Protein AF-A0AAW0YMZ8-F1 (afdb_monomer_lite)

Radius of gyration: 24.5 Å; chains: 1; bounding box: 47×73×83 Å

Structure (mmCIF, N/CA/C/O backbone):
data_AF-A0AAW0YMZ8-F1
#
_entry.id   AF-A0AAW0YMZ8-F1
#
loop_
_atom_site.group_PDB
_atom_site.id
_atom_site.type_symbol
_atom_site.label_atom_id
_atom_site.label_alt_id
_atom_site.label_comp_id
_atom_site.label_asym_id
_atom_site.label_entity_id
_atom_site.label_seq_id
_atom_site.pdbx_PDB_ins_code
_atom_site.Cartn_x
_atom_site.Cartn_y
_atom_site.Cartn_z
_atom_site.occupancy
_atom_site.B_iso_or_equiv
_atom_site.auth_seq_id
_atom_site.auth_comp_id
_atom_site.auth_asym_id
_atom_site.auth_atom_id
_atom_site.pdbx_PDB_model_num
ATOM 1 N N . MET A 1 1 ? -5.387 -11.569 23.457 1.00 36.25 1 MET A N 1
ATOM 2 C CA . MET A 1 1 ? -5.098 -10.158 23.777 1.00 36.25 1 MET A CA 1
ATOM 3 C C . MET A 1 1 ? -3.753 -10.086 24.482 1.00 36.25 1 MET A C 1
ATOM 5 O O . MET A 1 1 ? -3.693 -10.443 25.653 1.00 36.25 1 MET A O 1
ATOM 9 N N . PRO A 1 2 ? -2.673 -9.708 23.791 1.00 37.91 2 PRO A N 1
ATOM 10 C CA . PRO A 1 2 ? -1.630 -8.999 24.518 1.00 37.91 2 PRO A CA 1
ATOM 11 C C . PRO A 1 2 ? -1.082 -7.825 23.703 1.00 37.91 2 PRO A C 1
ATOM 13 O O . PRO A 1 2 ? -0.507 -8.042 22.648 1.00 37.91 2 PRO A O 1
ATOM 16 N N . SER A 1 3 ? -1.269 -6.617 24.231 1.00 41.19 3 SER A N 1
ATOM 17 C CA . SER A 1 3 ? -0.231 -5.603 24.477 1.00 41.19 3 SER A CA 1
ATOM 18 C C . SER A 1 3 ? -0.810 -4.190 24.343 1.00 41.19 3 SER A C 1
ATOM 20 O O . SER A 1 3 ? -1.473 -3.837 23.374 1.00 41.19 3 SER A O 1
ATOM 22 N N . GLY A 1 4 ? -0.677 -3.409 25.418 1.00 54.34 4 GLY A N 1
ATOM 23 C CA . GLY A 1 4 ? -1.231 -2.060 25.511 1.00 54.34 4 GLY A CA 1
ATOM 24 C C . GLY A 1 4 ? -0.479 -1.053 24.638 1.00 54.34 4 GLY A C 1
ATOM 25 O O . GLY A 1 4 ? 0.632 -1.317 24.185 1.00 54.34 4 GLY A O 1
ATOM 26 N N . SER A 1 5 ? -1.060 0.139 24.480 1.00 63.09 5 SER A N 1
ATOM 27 C CA . SER A 1 5 ? -0.501 1.292 23.745 1.00 63.09 5 SER A CA 1
ATOM 28 C C . SER A 1 5 ? 0.981 1.599 24.063 1.00 63.09 5 SER A C 1
ATOM 30 O O . SER A 1 5 ? 1.725 2.088 23.207 1.00 63.09 5 SER A O 1
ATOM 32 N N . SER A 1 6 ? 1.460 1.243 25.263 1.00 66.00 6 SER A N 1
ATOM 33 C CA . SER A 1 6 ? 2.870 1.353 25.658 1.00 66.00 6 SER A CA 1
ATOM 34 C C . SER A 1 6 ? 3.817 0.470 24.832 1.00 66.00 6 SER A C 1
ATOM 36 O O . SER A 1 6 ? 4.895 0.926 24.466 1.00 66.00 6 SER A O 1
ATOM 38 N N . ASP A 1 7 ? 3.418 -0.763 24.506 1.00 86.56 7 ASP A N 1
ATOM 39 C CA . ASP A 1 7 ? 4.222 -1.697 23.703 1.00 86.56 7 ASP A CA 1
ATOM 40 C C . ASP A 1 7 ? 4.302 -1.234 22.242 1.00 86.56 7 ASP A C 1
ATOM 42 O O . ASP A 1 7 ? 5.376 -1.181 21.642 1.00 86.56 7 ASP A O 1
ATOM 46 N N . LEU A 1 8 ? 3.174 -0.759 21.702 1.00 89.06 8 LEU A N 1
ATOM 47 C CA . LEU A 1 8 ? 3.113 -0.196 20.354 1.00 89.06 8 LEU A CA 1
ATOM 48 C C . LEU A 1 8 ? 3.973 1.068 20.219 1.00 89.06 8 LEU A C 1
ATOM 50 O O . LEU A 1 8 ? 4.679 1.237 19.226 1.00 89.06 8 LEU A O 1
ATOM 54 N N . SER A 1 9 ? 3.969 1.934 21.234 1.00 90.12 9 SER A N 1
ATOM 55 C CA . SER A 1 9 ? 4.817 3.131 21.265 1.00 90.12 9 SER A CA 1
ATOM 56 C C . SER A 1 9 ? 6.308 2.774 21.252 1.00 90.12 9 SER A C 1
ATOM 58 O O . SER A 1 9 ? 7.077 3.349 20.476 1.00 90.12 9 SER A O 1
ATOM 60 N N . SER A 1 10 ? 6.722 1.789 22.058 1.00 91.62 10 SER A N 1
ATOM 61 C CA . SER A 1 10 ? 8.102 1.288 22.064 1.00 91.62 10 SER A CA 1
ATOM 62 C C . SER A 1 10 ? 8.494 0.655 20.728 1.00 91.62 10 SER A C 1
ATOM 64 O O . SER A 1 10 ? 9.592 0.916 20.232 1.00 91.62 10 SER A O 1
ATOM 66 N N . LEU A 1 11 ? 7.594 -0.109 20.102 1.00 92.38 11 LEU A N 1
ATOM 67 C CA . LEU A 1 11 ? 7.817 -0.686 18.777 1.00 92.38 11 LEU A CA 1
ATOM 68 C C . LEU A 1 11 ? 7.993 0.402 17.710 1.00 92.38 11 LEU A C 1
ATOM 70 O O . LEU A 1 11 ? 8.941 0.346 16.926 1.00 92.38 11 LEU A O 1
ATOM 74 N N . VAL A 1 12 ? 7.128 1.420 17.707 1.00 91.81 12 VAL A N 1
ATOM 75 C CA . VAL A 1 12 ? 7.234 2.567 16.795 1.00 91.81 12 VAL A CA 1
ATOM 76 C C . VAL A 1 12 ? 8.578 3.262 16.952 1.00 91.81 12 VAL A C 1
ATOM 78 O O . VAL A 1 12 ? 9.251 3.519 15.951 1.00 91.81 12 VAL A O 1
ATOM 81 N N . GLN A 1 13 ? 8.996 3.544 18.186 1.00 90.81 13 GLN A N 1
ATOM 82 C CA . GLN A 1 13 ? 10.279 4.185 18.458 1.00 90.81 13 GLN A CA 1
ATOM 83 C C . GLN A 1 13 ? 11.454 3.320 17.981 1.00 90.81 13 GLN A C 1
ATOM 85 O O . GLN A 1 13 ? 12.369 3.825 17.322 1.00 90.81 13 GLN A O 1
ATOM 90 N N . HIS A 1 14 ? 11.422 2.018 18.272 1.00 92.81 14 HIS A N 1
ATOM 91 C CA . HIS A 1 14 ? 12.457 1.076 17.857 1.00 92.81 14 HIS A CA 1
ATOM 92 C C . HIS A 1 14 ? 12.584 0.995 16.332 1.00 92.81 14 HIS A C 1
ATOM 94 O O . HIS A 1 14 ? 13.681 1.177 15.800 1.00 92.81 14 HIS A O 1
ATOM 100 N N . ILE A 1 15 ? 11.473 0.794 15.618 1.00 93.44 15 ILE A N 1
ATOM 101 C CA . ILE A 1 15 ? 11.497 0.700 14.156 1.00 93.44 15 ILE A CA 1
ATOM 102 C C . ILE A 1 15 ? 11.929 2.031 13.542 1.00 93.44 15 ILE A C 1
ATOM 104 O O . ILE A 1 15 ? 12.832 2.048 12.712 1.00 93.44 15 ILE A O 1
ATOM 108 N N . SER A 1 16 ? 11.388 3.162 14.002 1.00 89.75 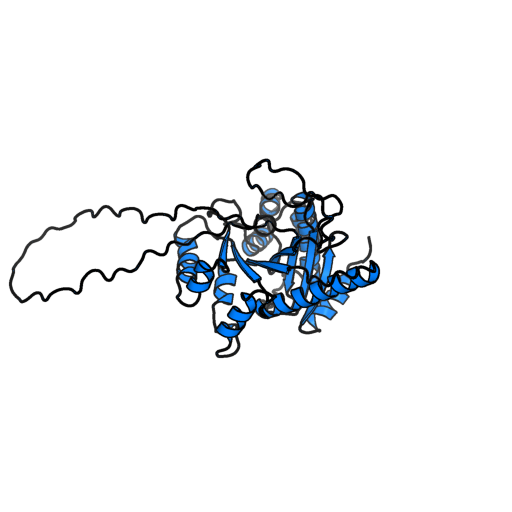16 SER A N 1
ATOM 109 C CA . SER A 1 16 ? 11.729 4.491 13.464 1.00 89.75 16 SER A CA 1
ATOM 110 C C . SER A 1 16 ? 13.217 4.839 13.614 1.00 89.75 16 SER A C 1
ATOM 112 O O . SER A 1 16 ? 13.789 5.497 12.742 1.00 89.75 16 SER A O 1
ATOM 114 N N . SER A 1 17 ? 13.861 4.372 14.690 1.00 89.50 17 SER A N 1
ATOM 115 C CA . SER A 1 17 ? 15.290 4.594 14.960 1.00 89.50 17 SER A CA 1
ATOM 116 C C . SER A 1 17 ? 16.216 3.555 14.321 1.00 89.50 17 SER A C 1
ATOM 118 O O . SER A 1 17 ? 17.389 3.845 14.092 1.00 89.50 17 SER A O 1
ATOM 120 N N . THR A 1 18 ? 15.702 2.374 13.969 1.00 91.50 18 THR A N 1
ATOM 121 C CA . THR A 1 18 ? 16.501 1.280 13.406 1.00 91.50 18 THR A CA 1
ATOM 122 C C . THR A 1 18 ? 16.313 1.222 11.895 1.00 91.50 18 THR A C 1
ATOM 124 O O . THR A 1 18 ? 15.279 0.769 11.405 1.00 91.50 18 THR A O 1
ATOM 127 N N . ALA A 1 19 ? 17.297 1.696 11.130 1.00 89.69 19 ALA A N 1
ATOM 128 C CA . ALA A 1 19 ? 17.227 1.677 9.669 1.00 89.69 19 ALA A CA 1
ATOM 129 C C . ALA A 1 19 ? 17.035 0.249 9.132 1.00 89.69 19 ALA A C 1
ATOM 131 O O . ALA A 1 19 ? 17.604 -0.699 9.672 1.00 89.69 19 ALA A O 1
ATOM 132 N N . ARG A 1 20 ? 16.260 0.109 8.048 1.00 91.00 20 ARG A N 1
ATOM 133 C CA . ARG A 1 20 ? 15.970 -1.178 7.392 1.00 91.00 20 ARG A CA 1
ATOM 134 C C . ARG A 1 20 ? 15.289 -2.220 8.291 1.00 91.00 20 ARG A C 1
ATOM 136 O O . ARG A 1 20 ? 15.378 -3.415 8.023 1.00 91.00 20 ARG A O 1
ATOM 143 N N . SER A 1 21 ? 14.617 -1.787 9.355 1.00 93.56 21 SER A N 1
ATOM 144 C CA . SER A 1 21 ? 13.855 -2.679 10.230 1.00 93.56 21 SER A CA 1
ATOM 145 C C . SER A 1 21 ? 12.410 -2.843 9.756 1.00 93.56 21 SER A C 1
ATOM 147 O O . SER A 1 21 ? 11.834 -1.951 9.127 1.00 93.56 21 SER A O 1
ATOM 149 N N . PHE A 1 22 ? 11.836 -4.005 10.062 1.00 96.38 22 PHE A N 1
ATOM 150 C CA . PHE A 1 22 ? 10.446 -4.354 9.799 1.00 96.38 22 PHE A CA 1
ATOM 151 C C . PHE A 1 22 ? 9.898 -5.189 10.953 1.00 96.38 22 PHE A C 1
ATOM 153 O O . PHE A 1 22 ? 10.585 -6.079 11.462 1.00 96.38 22 PHE A O 1
ATOM 160 N N . ALA A 1 23 ? 8.657 -4.921 11.343 1.00 95.69 23 ALA A N 1
ATOM 161 C CA . ALA A 1 23 ? 7.935 -5.716 12.322 1.00 95.69 23 ALA A CA 1
ATOM 162 C C . ALA A 1 23 ? 6.443 -5.769 11.996 1.00 95.69 23 ALA A C 1
ATOM 164 O O . ALA A 1 23 ? 5.879 -4.831 11.429 1.00 95.69 23 ALA A O 1
ATOM 165 N N . LEU A 1 24 ? 5.801 -6.861 12.403 1.00 96.69 24 LEU A N 1
ATOM 166 C CA . LEU A 1 24 ? 4.348 -6.948 12.426 1.00 96.69 24 LEU A CA 1
ATOM 167 C C . LEU A 1 24 ? 3.822 -6.260 13.682 1.00 96.69 24 LEU A C 1
ATOM 169 O O . LEU A 1 24 ? 4.311 -6.511 14.781 1.00 96.69 24 LEU A O 1
ATOM 173 N N . VAL A 1 25 ? 2.822 -5.410 13.494 1.00 95.50 25 VAL A N 1
ATOM 174 C CA . VAL A 1 25 ? 2.055 -4.779 14.574 1.00 95.50 25 VAL A CA 1
ATOM 175 C C . VAL A 1 25 ? 0.870 -5.664 14.945 1.00 95.50 25 VAL A C 1
ATOM 177 O O . VAL A 1 25 ? 0.592 -5.892 16.117 1.00 95.50 25 VAL A O 1
ATOM 180 N N . HIS A 1 26 ? 0.199 -6.199 13.929 1.00 93.56 26 HIS A N 1
ATOM 181 C CA . HIS A 1 26 ? -0.935 -7.100 14.060 1.00 93.56 26 HIS A CA 1
ATOM 182 C C . HIS A 1 26 ? -0.920 -8.095 12.895 1.00 93.56 26 HIS A C 1
ATOM 184 O O . HIS A 1 26 ? -0.534 -7.733 11.783 1.00 93.56 26 HIS A O 1
ATOM 190 N N . SER A 1 27 ? -1.345 -9.339 13.119 1.00 95.19 27 SER A N 1
ATOM 191 C CA . SER A 1 27 ? -1.528 -10.319 12.044 1.00 95.19 27 SER A CA 1
ATOM 192 C C . SER A 1 27 ? -2.493 -11.432 12.429 1.00 95.19 27 SER A C 1
ATOM 194 O O . SER A 1 27 ? -2.539 -11.842 13.592 1.00 95.19 27 SER A O 1
ATOM 196 N N . THR A 1 28 ? -3.161 -12.012 11.434 1.00 92.19 28 THR A N 1
ATOM 197 C CA . THR A 1 28 ? -3.864 -13.287 11.590 1.00 92.19 28 THR A CA 1
ATOM 198 C C . THR A 1 28 ? -2.901 -14.389 12.061 1.00 92.19 28 THR A C 1
ATOM 200 O O . THR A 1 28 ? -1.717 -14.382 11.696 1.00 92.19 28 THR A O 1
ATOM 203 N N . PRO A 1 29 ? -3.365 -15.363 12.867 1.00 89.12 29 PRO A N 1
ATOM 204 C CA . PRO A 1 29 ? -2.530 -16.487 13.276 1.00 89.12 29 PRO A CA 1
ATOM 205 C C . PRO A 1 29 ? -1.955 -17.228 12.064 1.00 89.12 29 PRO A C 1
ATOM 207 O O . PRO A 1 29 ? -2.693 -17.613 11.164 1.00 89.12 29 PRO A O 1
ATOM 210 N N . GLY A 1 30 ? -0.637 -17.439 12.048 1.00 86.75 30 GLY A N 1
ATOM 211 C CA . GLY A 1 30 ? 0.035 -18.170 10.968 1.00 86.75 30 GLY A CA 1
ATOM 212 C C . GLY A 1 30 ? 0.436 -17.337 9.745 1.00 86.75 30 GLY A C 1
ATOM 213 O O . GLY A 1 30 ? 1.020 -17.907 8.826 1.00 86.75 30 GLY A O 1
ATOM 214 N N . TRP A 1 31 ? 0.210 -16.015 9.740 1.00 91.94 31 TRP A N 1
ATOM 215 C CA . TRP A 1 31 ? 0.686 -15.127 8.667 1.00 91.94 31 TRP A CA 1
ATOM 216 C C . TRP A 1 31 ? 2.191 -15.341 8.376 1.00 91.94 31 TRP A C 1
ATOM 218 O O . TRP A 1 31 ? 2.971 -15.483 9.326 1.00 91.94 31 TRP A O 1
ATOM 228 N N . PRO A 1 32 ? 2.638 -15.382 7.102 1.00 91.62 32 PRO A N 1
ATOM 229 C CA . PRO A 1 32 ? 1.954 -14.991 5.857 1.00 91.62 32 PRO A CA 1
ATOM 230 C C . PRO A 1 32 ? 1.147 -16.105 5.178 1.00 91.62 32 PRO A C 1
ATOM 232 O O . PRO A 1 32 ? 0.834 -15.993 3.998 1.00 91.62 32 PRO A O 1
ATOM 235 N N . TYR A 1 33 ? 0.865 -17.212 5.861 1.00 89.12 33 TYR A N 1
ATOM 236 C CA . TYR A 1 33 ? 0.080 -18.285 5.259 1.00 89.12 33 TYR A CA 1
ATOM 237 C C . TYR A 1 33 ? -1.416 -18.045 5.475 1.00 89.12 33 TYR A C 1
ATOM 239 O O . TYR A 1 33 ? -1.796 -17.497 6.518 1.00 89.12 33 TYR A O 1
ATOM 247 N N . PRO A 1 34 ? -2.260 -18.466 4.516 1.00 83.50 34 PRO A N 1
ATOM 248 C CA . PRO A 1 34 ? -3.699 -18.549 4.712 1.00 83.50 34 PRO A CA 1
ATOM 249 C C . PRO A 1 34 ? -4.071 -19.282 6.010 1.00 83.50 34 PRO A C 1
ATOM 251 O O . PRO A 1 34 ? -3.341 -20.193 6.429 1.00 83.50 34 PRO A O 1
ATOM 254 N N . PRO A 1 35 ? -5.202 -18.930 6.643 1.00 82.62 35 PRO A N 1
ATOM 255 C CA . PRO A 1 35 ? -5.703 -19.649 7.805 1.00 82.62 35 PRO A CA 1
ATOM 256 C C . PRO A 1 35 ? -5.868 -21.157 7.531 1.00 82.62 35 PRO A C 1
ATOM 258 O O . PRO A 1 35 ? -6.232 -21.551 6.419 1.00 82.62 35 PRO A O 1
ATOM 261 N N . PRO A 1 36 ? -5.632 -22.034 8.526 1.00 73.94 36 PRO A N 1
ATOM 262 C CA . PRO A 1 36 ? -5.854 -23.467 8.364 1.00 73.94 36 PRO A CA 1
ATOM 263 C C . PRO A 1 36 ? -7.307 -23.763 7.971 1.00 73.94 36 PRO A C 1
ATOM 265 O O . PRO A 1 36 ? -8.225 -23.399 8.701 1.00 73.94 36 PRO A O 1
ATOM 268 N N . GLY A 1 37 ? -7.506 -24.454 6.846 1.00 69.62 37 GLY A N 1
ATOM 269 C CA . GLY A 1 37 ? -8.836 -24.779 6.320 1.00 69.62 37 GLY A CA 1
ATOM 270 C C . GLY A 1 37 ? -9.356 -23.827 5.242 1.00 69.62 37 GLY A C 1
ATOM 271 O O . GLY A 1 37 ? -10.426 -24.098 4.711 1.00 69.62 37 GLY A O 1
ATOM 272 N N . ALA A 1 38 ? -8.605 -22.778 4.891 1.00 69.00 38 ALA A N 1
ATOM 273 C CA . ALA A 1 38 ? -8.858 -22.011 3.675 1.00 69.00 38 ALA A CA 1
ATOM 274 C C . ALA A 1 38 ? -8.750 -22.932 2.448 1.00 69.00 38 ALA A C 1
ATOM 276 O O . ALA A 1 38 ? -7.771 -23.681 2.311 1.00 69.00 38 ALA A O 1
ATOM 277 N N . ASP A 1 39 ? -9.743 -22.886 1.559 1.00 62.28 39 ASP A N 1
ATOM 278 C CA . ASP A 1 39 ? -9.674 -23.619 0.299 1.00 62.28 39 ASP A CA 1
ATOM 279 C C . ASP A 1 39 ? -8.503 -23.072 -0.537 1.00 62.28 39 ASP A C 1
ATOM 281 O O . ASP A 1 39 ? -8.324 -21.853 -0.642 1.00 62.28 39 ASP A O 1
ATOM 285 N N . PRO A 1 40 ? -7.667 -23.935 -1.147 1.00 58.31 40 PRO A N 1
ATOM 286 C CA . PRO A 1 40 ? -6.622 -23.458 -2.036 1.00 58.31 40 PRO A CA 1
ATOM 287 C C . PRO A 1 40 ? -7.265 -22.649 -3.171 1.00 58.31 40 PRO A C 1
ATOM 289 O O . PRO A 1 40 ? -8.316 -23.051 -3.681 1.00 58.31 40 PRO A O 1
ATOM 292 N N . PRO A 1 41 ? -6.645 -21.536 -3.603 1.00 54.94 41 PRO A N 1
ATOM 293 C CA . PRO A 1 41 ? -7.219 -20.692 -4.635 1.00 54.94 41 PRO A CA 1
ATOM 294 C C . PRO A 1 41 ? -7.504 -21.518 -5.888 1.00 54.94 41 PRO A C 1
ATOM 296 O O . PRO A 1 41 ? -6.586 -22.036 -6.528 1.00 54.94 41 PRO A O 1
ATOM 299 N N . SER A 1 42 ? -8.786 -21.677 -6.219 1.00 45.41 42 SER A N 1
ATOM 300 C CA . SER A 1 42 ? -9.224 -22.533 -7.315 1.00 45.41 42 SER A CA 1
ATOM 301 C C . SER A 1 42 ? -8.648 -22.022 -8.636 1.00 45.41 42 SER A C 1
ATOM 303 O O . SER A 1 42 ? -9.076 -20.985 -9.149 1.00 45.41 42 SER A O 1
ATOM 305 N N . SER A 1 43 ? -7.695 -22.750 -9.217 1.00 42.16 43 SER A N 1
ATOM 306 C CA . SER A 1 43 ? -7.329 -22.590 -10.619 1.00 42.16 43 SER A CA 1
ATOM 307 C C . SER A 1 43 ? -8.500 -23.083 -11.467 1.00 42.16 43 SER A C 1
ATOM 309 O O . SER A 1 43 ? -8.729 -24.278 -11.647 1.00 42.16 43 SER A O 1
ATOM 311 N N . SER A 1 44 ? -9.301 -22.154 -11.973 1.00 37.72 44 SER A N 1
ATOM 312 C CA . SER A 1 44 ? -10.324 -22.451 -12.966 1.00 37.72 44 SER A CA 1
ATOM 313 C C . SER A 1 44 ? -9.658 -22.756 -14.312 1.00 37.72 44 SER A C 1
ATOM 315 O O . SER A 1 44 ? -9.515 -21.903 -15.181 1.00 37.72 44 SER A O 1
ATOM 317 N N . SER A 1 45 ? -9.259 -24.011 -14.505 1.00 37.66 45 SER A N 1
ATOM 318 C CA . SER A 1 45 ? -8.994 -24.578 -15.825 1.00 37.66 45 SER A CA 1
ATOM 319 C C . SER A 1 45 ? -9.700 -25.929 -15.956 1.00 37.66 45 SER A C 1
ATOM 321 O O . SER A 1 45 ? -9.373 -26.915 -15.308 1.00 37.66 45 SER A O 1
ATOM 323 N N . SER A 1 46 ? -10.749 -25.909 -16.779 1.00 33.66 46 SER A N 1
ATOM 324 C CA . SER A 1 46 ? -11.297 -26.996 -17.594 1.00 33.66 46 SER A CA 1
ATOM 325 C C . SER A 1 46 ? -10.968 -28.426 -17.148 1.00 33.66 46 SER A C 1
ATOM 327 O O . SER A 1 46 ? -9.894 -28.953 -17.431 1.00 33.66 46 SER A O 1
ATOM 329 N N . ARG A 1 47 ? -11.953 -29.107 -16.547 1.00 35.28 47 ARG A N 1
ATOM 330 C CA . ARG A 1 47 ? -11.931 -30.563 -16.345 1.00 35.28 47 ARG A CA 1
ATOM 331 C C . ARG A 1 47 ? -11.786 -31.279 -17.694 1.00 35.28 47 ARG A C 1
ATOM 333 O O . ARG A 1 47 ? -12.773 -31.471 -18.398 1.00 35.28 47 ARG A O 1
ATOM 340 N N . SER A 1 48 ? -10.584 -31.737 -18.023 1.00 35.47 48 SER A N 1
ATOM 341 C CA . SER A 1 48 ? -10.393 -32.870 -18.928 1.00 35.47 48 SER A CA 1
ATOM 342 C C . SER A 1 48 ? -10.083 -34.106 -18.089 1.00 35.47 48 SER A C 1
ATOM 344 O O . SER A 1 48 ? -9.050 -34.177 -17.428 1.00 35.47 48 SER A O 1
ATOM 346 N N . ASN A 1 49 ? -11.006 -35.067 -18.107 1.00 41.28 49 ASN A N 1
ATOM 347 C CA . ASN A 1 49 ? -10.832 -36.397 -17.532 1.00 41.28 49 ASN A CA 1
ATOM 348 C C . ASN A 1 49 ? -9.581 -37.077 -18.113 1.00 41.28 49 ASN A C 1
ATOM 350 O O . ASN A 1 49 ? -9.595 -37.497 -19.268 1.00 41.28 49 ASN A O 1
ATOM 354 N N . ALA A 1 50 ? -8.550 -37.270 -17.294 1.00 34.53 50 ALA A N 1
ATOM 355 C CA . ALA A 1 50 ? -7.525 -38.282 -17.520 1.00 34.53 50 ALA A CA 1
ATOM 356 C C . ALA A 1 50 ? -7.185 -38.947 -16.180 1.00 34.53 50 ALA A C 1
ATOM 358 O O . ALA A 1 50 ? -7.038 -38.292 -15.152 1.00 34.53 50 ALA A O 1
ATOM 359 N N . ARG A 1 51 ? -7.190 -40.279 -16.204 1.00 34.88 51 ARG A N 1
ATOM 360 C CA . ARG A 1 51 ? -7.129 -41.184 -15.056 1.00 34.88 51 ARG A CA 1
ATOM 361 C C . ARG A 1 51 ? -5.761 -41.158 -14.366 1.00 34.88 51 ARG A C 1
ATOM 363 O O . ARG A 1 51 ? -4.740 -41.169 -15.036 1.00 34.88 51 ARG A O 1
ATOM 370 N N . SER A 1 52 ? -5.830 -41.180 -13.036 1.00 41.12 52 SER A N 1
ATOM 371 C CA . SER A 1 52 ? -4.906 -41.758 -12.049 1.00 41.12 52 SER A CA 1
ATOM 372 C C . SER A 1 52 ? -3.509 -42.184 -12.518 1.00 41.12 52 SER A C 1
ATOM 374 O O . SER A 1 52 ? -3.365 -43.258 -13.093 1.00 41.12 52 SER A O 1
ATOM 376 N N . ASP A 1 53 ? -2.499 -41.442 -12.063 1.00 31.42 53 ASP A N 1
ATOM 377 C CA . ASP A 1 53 ? -1.274 -42.038 -11.530 1.00 31.42 53 ASP A CA 1
ATOM 378 C C . ASP A 1 53 ? -0.968 -41.390 -10.175 1.00 31.42 53 ASP A C 1
ATOM 380 O O . ASP A 1 53 ? -0.690 -40.198 -10.046 1.00 31.42 53 ASP A O 1
ATOM 384 N N . THR A 1 54 ? -1.127 -42.194 -9.130 1.00 39.47 54 THR A N 1
ATOM 385 C CA . THR A 1 54 ? -0.843 -41.862 -7.737 1.00 39.47 54 THR A CA 1
ATOM 386 C C . THR A 1 54 ? 0.657 -41.920 -7.483 1.00 39.47 54 THR A C 1
ATOM 388 O O . THR A 1 54 ? 1.214 -42.989 -7.244 1.00 39.47 54 THR A O 1
ATOM 391 N N . THR A 1 55 ? 1.289 -40.753 -7.439 1.00 33.44 55 THR A N 1
ATOM 392 C CA . THR A 1 55 ? 2.524 -40.525 -6.679 1.00 33.44 55 THR A CA 1
ATOM 393 C C . THR A 1 55 ? 2.239 -39.459 -5.623 1.00 33.44 55 THR A C 1
ATOM 395 O O . THR A 1 55 ? 1.683 -38.418 -5.981 1.00 33.44 55 THR A O 1
ATOM 398 N N . PRO A 1 56 ? 2.591 -39.660 -4.339 1.00 37.44 56 PRO A N 1
ATOM 399 C CA . PRO A 1 56 ? 2.465 -38.617 -3.332 1.00 37.44 56 PRO A CA 1
ATOM 400 C C . PRO A 1 56 ? 3.547 -37.570 -3.614 1.00 37.44 56 PRO A C 1
ATOM 402 O O . PRO A 1 56 ? 4.677 -37.677 -3.142 1.00 37.44 56 PRO A O 1
ATOM 405 N N . SER A 1 57 ? 3.222 -36.592 -4.462 1.00 37.59 57 SER A N 1
ATOM 406 C CA . SER A 1 57 ? 4.061 -35.416 -4.671 1.00 37.59 57 SER A CA 1
ATOM 407 C C . SER A 1 57 ? 4.236 -34.737 -3.319 1.00 37.59 57 SER A C 1
ATOM 409 O O . SER A 1 57 ? 3.249 -34.445 -2.643 1.00 37.59 57 SER A O 1
ATOM 411 N N . GLY A 1 58 ? 5.494 -34.556 -2.916 1.00 38.62 58 GLY A N 1
ATOM 412 C CA . GLY A 1 58 ? 5.875 -33.972 -1.638 1.00 38.62 58 GLY A CA 1
ATOM 413 C C . GLY A 1 58 ? 5.102 -32.690 -1.347 1.00 38.62 58 GLY A C 1
ATOM 414 O O . GLY A 1 58 ? 4.752 -31.943 -2.257 1.00 38.62 58 GLY A O 1
ATOM 415 N N . SER A 1 59 ? 4.826 -32.467 -0.066 1.00 41.84 59 SER A N 1
ATOM 416 C CA . SER A 1 59 ? 4.145 -31.292 0.470 1.00 41.84 59 SER A CA 1
ATOM 417 C C . SER A 1 59 ? 4.889 -30.005 0.091 1.00 41.84 59 SER A C 1
ATOM 419 O O . SER A 1 59 ? 5.711 -29.503 0.859 1.00 41.84 59 SER A O 1
ATOM 421 N N . THR A 1 60 ? 4.642 -29.482 -1.106 1.00 51.34 60 THR A N 1
ATOM 422 C CA . THR A 1 60 ? 5.108 -28.162 -1.515 1.00 51.34 60 THR A CA 1
ATOM 423 C C . THR A 1 60 ? 4.274 -27.137 -0.766 1.00 51.34 60 THR A C 1
ATOM 425 O O . THR A 1 60 ? 3.045 -27.154 -0.847 1.00 51.34 60 THR A O 1
ATOM 428 N N . CYS A 1 61 ? 4.938 -26.262 -0.015 1.00 56.41 61 CYS A N 1
ATOM 429 C CA . CYS A 1 61 ? 4.295 -25.086 0.552 1.00 56.41 61 CYS A CA 1
ATOM 430 C C . CYS A 1 61 ? 3.657 -24.282 -0.600 1.00 56.41 61 CYS A C 1
ATOM 432 O O . CYS A 1 61 ? 4.329 -24.095 -1.620 1.00 56.41 61 CYS A O 1
ATOM 434 N N . PRO A 1 62 ? 2.377 -23.876 -0.508 1.00 64.94 62 PRO A N 1
ATOM 435 C CA . PRO A 1 62 ? 1.734 -23.135 -1.586 1.00 64.94 62 PRO A CA 1
ATOM 436 C C . PRO A 1 62 ? 2.498 -21.830 -1.867 1.00 64.94 62 PRO A C 1
ATOM 438 O O . PRO A 1 62 ? 3.021 -21.222 -0.927 1.00 64.94 62 PRO A O 1
ATOM 441 N N . PRO A 1 63 ? 2.586 -21.396 -3.138 1.00 81.75 63 PRO A N 1
ATOM 442 C CA . PRO A 1 63 ? 3.248 -20.144 -3.487 1.00 81.75 63 PRO A CA 1
ATOM 443 C C . PRO A 1 63 ? 2.584 -18.985 -2.737 1.00 81.75 63 PRO A C 1
ATOM 445 O O . PRO A 1 63 ? 1.358 -18.878 -2.700 1.00 81.75 63 PRO A O 1
ATOM 448 N N . LEU A 1 64 ? 3.400 -18.132 -2.121 1.00 89.75 64 LEU A N 1
ATOM 449 C CA . LEU A 1 64 ? 2.937 -16.961 -1.390 1.00 89.75 64 LEU A CA 1
ATOM 450 C C . LEU A 1 64 ? 2.803 -15.792 -2.352 1.00 89.75 64 LEU A C 1
ATOM 452 O O . LEU A 1 64 ? 3.778 -15.405 -2.995 1.00 89.75 64 LEU A O 1
ATOM 456 N N . HIS A 1 65 ? 1.621 -15.187 -2.392 1.00 93.44 65 HIS A N 1
ATOM 457 C CA . HIS A 1 65 ? 1.397 -13.963 -3.141 1.00 93.44 65 HIS A CA 1
ATOM 458 C C . HIS A 1 65 ? 0.760 -12.904 -2.244 1.00 93.44 65 HIS A C 1
ATOM 460 O O . HIS A 1 65 ? -0.403 -13.015 -1.856 1.00 93.44 65 HIS A O 1
ATOM 466 N N . ILE A 1 66 ? 1.537 -11.876 -1.905 1.00 96.25 66 ILE A N 1
ATOM 467 C CA . ILE A 1 66 ? 1.155 -10.878 -0.906 1.00 96.25 66 ILE A CA 1
ATOM 468 C C . ILE A 1 66 ? 0.789 -9.561 -1.590 1.00 96.25 66 ILE A C 1
ATOM 470 O O . ILE A 1 66 ? 1.640 -8.932 -2.221 1.00 96.25 66 ILE A O 1
ATOM 474 N N . ALA A 1 67 ? -0.454 -9.114 -1.415 1.00 98.06 67 ALA A N 1
ATOM 475 C CA . ALA A 1 67 ? -0.861 -7.749 -1.733 1.00 98.06 67 ALA A CA 1
ATOM 476 C C . ALA A 1 67 ? -0.421 -6.796 -0.617 1.00 98.06 67 ALA A C 1
ATOM 478 O O . ALA A 1 67 ? -0.737 -7.010 0.551 1.00 98.06 67 ALA A O 1
ATOM 479 N N . ILE A 1 68 ? 0.292 -5.731 -0.963 1.00 98.38 68 ILE A N 1
ATOM 480 C CA . ILE A 1 68 ? 0.861 -4.770 -0.019 1.00 98.38 68 ILE A CA 1
ATOM 481 C C . ILE A 1 68 ? 0.290 -3.390 -0.328 1.00 98.38 68 ILE A C 1
ATOM 483 O O . ILE A 1 68 ? 0.646 -2.800 -1.345 1.00 98.38 68 ILE A O 1
ATOM 487 N N . LEU A 1 69 ? -0.553 -2.846 0.549 1.00 97.69 69 LEU A N 1
ATOM 488 C CA . LEU A 1 69 ? -0.984 -1.451 0.451 1.00 97.69 69 LEU A CA 1
ATOM 489 C C . LEU A 1 69 ? -0.073 -0.571 1.311 1.00 97.69 69 LEU A C 1
ATOM 491 O O . LEU A 1 69 ? -0.145 -0.606 2.540 1.00 97.69 69 LEU A O 1
ATOM 495 N N . ASP A 1 70 ? 0.758 0.235 0.653 1.00 93.12 70 ASP A N 1
ATOM 496 C CA . ASP A 1 70 ? 1.638 1.220 1.289 1.00 93.12 70 ASP A CA 1
ATOM 497 C C . ASP A 1 70 ? 1.027 2.621 1.177 1.00 93.12 70 ASP A C 1
ATOM 499 O O . ASP A 1 70 ? 0.895 3.183 0.087 1.00 93.12 70 ASP A O 1
ATOM 503 N N . SER A 1 71 ? 0.624 3.181 2.317 1.00 90.88 71 SER A N 1
ATOM 504 C CA . SER A 1 71 ? 0.018 4.510 2.398 1.00 90.88 71 SER A CA 1
ATOM 505 C C . SER A 1 71 ? 0.373 5.197 3.715 1.00 90.88 71 SER A C 1
ATOM 507 O O . SER A 1 71 ? 0.864 4.602 4.670 1.00 90.88 71 SER A O 1
ATOM 509 N N . SER A 1 72 ? 0.108 6.502 3.783 1.00 88.50 72 SER A N 1
ATOM 510 C CA . SER A 1 72 ? 0.277 7.272 5.018 1.00 88.50 72 SER A CA 1
ATOM 511 C C . SER A 1 72 ? -0.816 7.027 6.057 1.00 88.50 72 SER A C 1
ATOM 513 O O . SER A 1 72 ? -0.598 7.417 7.201 1.00 88.50 72 SER A O 1
ATOM 515 N N . PHE A 1 73 ? -1.963 6.453 5.657 1.00 92.06 73 PHE A N 1
ATOM 516 C CA . PHE A 1 73 ? -3.095 6.103 6.528 1.00 92.06 73 PHE A CA 1
ATOM 517 C C . PHE A 1 73 ? -3.471 7.206 7.537 1.00 92.06 73 PHE A C 1
ATOM 519 O O . PHE A 1 73 ? -3.552 6.967 8.737 1.00 92.06 73 PHE A O 1
ATOM 526 N N . ASN A 1 74 ? -3.681 8.439 7.060 1.00 91.81 74 ASN A N 1
ATOM 527 C CA . ASN A 1 74 ? -3.917 9.605 7.921 1.00 91.81 74 ASN A CA 1
ATOM 528 C C . ASN A 1 74 ? -5.221 10.363 7.589 1.00 91.81 74 ASN A C 1
ATOM 530 O O . ASN A 1 74 ? -5.132 11.509 7.132 1.00 91.81 74 ASN A O 1
ATOM 534 N N . PRO A 1 75 ? -6.410 9.766 7.801 1.00 94.31 75 PRO A N 1
ATOM 535 C CA . PRO A 1 75 ? -6.660 8.401 8.301 1.00 94.31 75 PRO A CA 1
ATOM 536 C C . PRO A 1 75 ? -6.779 7.370 7.158 1.00 94.31 75 PRO A C 1
ATOM 538 O O . PRO A 1 75 ? -6.801 7.770 5.984 1.00 94.31 75 PRO A O 1
ATOM 541 N N . PRO A 1 76 ? -6.855 6.052 7.448 1.00 95.81 76 PRO A N 1
ATOM 542 C CA . PRO A 1 76 ? -7.407 5.090 6.495 1.00 95.81 76 PRO A CA 1
ATOM 543 C C . PRO A 1 76 ? -8.827 5.496 6.066 1.00 95.81 76 PRO A C 1
ATOM 545 O O . PRO A 1 76 ? -9.546 6.163 6.805 1.00 95.81 76 PRO A O 1
ATOM 548 N N . THR A 1 77 ? -9.221 5.108 4.856 1.00 95.56 77 THR A N 1
ATOM 549 C CA . THR A 1 77 ? -10.507 5.480 4.239 1.00 95.56 77 THR A CA 1
ATOM 550 C C . THR A 1 77 ? -11.124 4.278 3.528 1.00 95.56 77 THR A C 1
ATOM 552 O O . THR A 1 77 ? -10.430 3.289 3.286 1.00 95.56 77 THR A O 1
ATOM 555 N N . LEU A 1 78 ? -12.384 4.382 3.099 1.00 94.69 78 LEU A N 1
ATOM 556 C CA . LEU A 1 78 ? -13.020 3.356 2.266 1.00 94.69 78 LEU A CA 1
ATOM 557 C C . LEU A 1 78 ? -12.306 3.153 0.921 1.00 94.69 78 LEU A C 1
ATOM 559 O O . LEU A 1 78 ? -12.334 2.050 0.379 1.00 94.69 78 LEU A O 1
ATOM 563 N N . ALA A 1 79 ? -11.587 4.160 0.411 1.00 92.69 79 ALA A N 1
ATOM 564 C CA . ALA A 1 79 ? -10.712 3.963 -0.744 1.00 92.69 79 ALA A CA 1
ATOM 565 C C . ALA A 1 79 ? -9.546 3.018 -0.421 1.00 92.69 79 ALA A C 1
ATOM 567 O O . ALA A 1 79 ? -9.270 2.099 -1.186 1.00 92.69 79 ALA A O 1
ATOM 568 N N . HIS A 1 80 ? -8.903 3.180 0.741 1.00 95.88 80 HIS A N 1
ATOM 569 C CA . HIS A 1 80 ? -7.863 2.247 1.184 1.00 95.88 80 HIS A CA 1
ATOM 570 C C . HIS A 1 80 ? -8.421 0.834 1.360 1.00 95.88 80 HIS A C 1
ATOM 572 O O . HIS A 1 80 ? -7.779 -0.115 0.926 1.00 95.88 80 HIS A O 1
ATOM 578 N N . GLN A 1 81 ? -9.613 0.695 1.949 1.00 96.50 81 GLN A N 1
ATOM 579 C CA . GLN A 1 81 ? -10.287 -0.597 2.083 1.00 96.50 81 GLN A CA 1
ATOM 580 C C . GLN A 1 81 ? -10.550 -1.242 0.721 1.00 96.50 81 GLN A C 1
ATOM 582 O O . GLN A 1 81 ? -10.228 -2.411 0.533 1.00 96.50 81 GLN A O 1
ATOM 587 N N . SER A 1 82 ? -11.093 -0.489 -0.235 1.00 94.12 82 SER A N 1
ATOM 588 C CA . SER A 1 82 ? -11.437 -1.009 -1.563 1.00 94.12 82 SER A CA 1
ATOM 589 C C . SER A 1 82 ? -10.195 -1.436 -2.345 1.00 94.12 82 SER A C 1
ATOM 591 O O . SER A 1 82 ? -10.144 -2.527 -2.905 1.00 94.12 82 SER A O 1
ATOM 593 N N . ILE A 1 83 ? -9.135 -0.624 -2.302 1.00 94.25 83 ILE A N 1
ATOM 594 C CA . ILE A 1 83 ? -7.855 -0.971 -2.923 1.00 94.25 83 ILE A CA 1
ATOM 595 C C . ILE A 1 83 ? -7.261 -2.205 -2.231 1.00 94.25 83 ILE A C 1
ATOM 597 O O . ILE A 1 83 ? -6.920 -3.174 -2.904 1.00 94.25 83 ILE A O 1
ATOM 601 N N . ALA A 1 84 ? -7.189 -2.215 -0.897 1.00 96.38 84 ALA A N 1
ATOM 602 C CA . ALA A 1 84 ? -6.624 -3.326 -0.132 1.00 96.38 84 ALA A CA 1
ATOM 603 C C . ALA A 1 84 ? -7.426 -4.628 -0.234 1.00 96.38 84 ALA A C 1
ATOM 605 O O . ALA A 1 84 ? -6.832 -5.674 -0.002 1.00 96.38 84 ALA A O 1
ATOM 606 N N . SER A 1 85 ? -8.721 -4.581 -0.565 1.00 95.25 85 SER A N 1
ATOM 607 C CA . SER A 1 85 ? -9.594 -5.752 -0.781 1.00 95.25 85 SER A CA 1
ATOM 608 C C . SER A 1 85 ? -9.668 -6.203 -2.244 1.00 95.25 85 SER A C 1
ATOM 610 O O . SER A 1 85 ? -10.216 -7.258 -2.560 1.00 95.25 85 SER A O 1
ATOM 612 N N . SER A 1 86 ? -9.063 -5.449 -3.163 1.00 93.81 86 SER A N 1
ATOM 613 C CA . SER A 1 86 ? -9.085 -5.790 -4.583 1.00 93.81 86 SER A CA 1
ATOM 614 C C . SER A 1 86 ? -8.460 -7.157 -4.883 1.00 93.81 86 SER A C 1
ATOM 616 O O . SER A 1 86 ? -7.568 -7.650 -4.180 1.00 93.81 86 SER A O 1
ATOM 618 N N . SER A 1 87 ? -8.937 -7.785 -5.956 1.00 92.69 87 SER A N 1
ATOM 619 C CA . SER A 1 87 ? -8.314 -8.978 -6.529 1.00 92.69 87 SER A CA 1
ATOM 620 C C . SER A 1 87 ? -7.072 -8.608 -7.344 1.00 92.69 87 SER A C 1
ATOM 622 O O . SER A 1 87 ? -6.936 -7.483 -7.821 1.00 92.69 87 SER A O 1
ATOM 624 N N . ASN A 1 88 ? -6.175 -9.573 -7.552 1.00 91.44 88 ASN A N 1
ATOM 625 C CA . ASN A 1 88 ? -5.026 -9.393 -8.436 1.00 91.44 88 ASN A CA 1
ATOM 626 C C . ASN A 1 88 ? -5.498 -9.148 -9.882 1.00 91.44 88 ASN A C 1
ATOM 628 O O . ASN A 1 88 ? -6.066 -10.069 -10.482 1.00 91.44 88 ASN A O 1
ATOM 632 N N . PRO A 1 89 ? -5.277 -7.952 -10.462 1.00 87.50 89 PRO A N 1
ATOM 633 C CA . PRO A 1 89 ? -5.784 -7.647 -11.790 1.00 87.50 89 PRO A CA 1
ATOM 634 C C . PRO A 1 89 ? -5.137 -8.565 -12.836 1.00 87.50 89 PRO A C 1
ATOM 636 O O . PRO A 1 89 ? -3.935 -8.857 -12.740 1.00 87.50 89 PRO A O 1
ATOM 639 N N . PRO A 1 90 ? -5.906 -9.016 -13.846 1.00 79.50 90 PRO A N 1
ATOM 640 C CA . PRO A 1 90 ? -5.379 -9.870 -14.897 1.00 79.50 90 PRO A CA 1
ATOM 641 C C . PRO A 1 90 ? -4.280 -9.143 -15.678 1.00 79.50 90 PRO A C 1
ATOM 643 O O . PRO A 1 90 ? -4.180 -7.913 -15.682 1.00 79.50 90 PRO A O 1
ATOM 646 N N . LEU A 1 91 ? -3.439 -9.911 -16.365 1.00 74.88 91 LEU A N 1
ATOM 647 C CA . LEU A 1 91 ? -2.448 -9.333 -17.265 1.00 74.88 91 LEU A CA 1
ATOM 648 C C . LEU A 1 91 ? -3.168 -8.756 -18.485 1.00 74.88 91 LEU A C 1
ATOM 650 O O . LEU A 1 91 ? -3.611 -9.482 -19.376 1.00 74.88 91 LEU A O 1
ATOM 654 N N . TYR A 1 92 ? -3.272 -7.435 -18.533 1.00 62.78 92 TYR A N 1
ATOM 655 C CA . TYR A 1 92 ? -3.731 -6.740 -19.721 1.00 62.78 92 TYR A CA 1
ATOM 656 C C . TYR A 1 92 ? -2.557 -6.587 -20.683 1.00 62.78 92 TYR A C 1
ATOM 658 O O . TYR A 1 92 ? -1.569 -5.921 -20.374 1.00 62.78 92 TYR A O 1
ATOM 666 N N . LYS A 1 93 ? -2.662 -7.168 -21.882 1.00 53.31 93 LYS A N 1
ATOM 667 C CA . LYS A 1 93 ? -1.797 -6.758 -22.990 1.00 53.31 93 LYS A CA 1
ATOM 668 C C . LYS A 1 93 ? -2.200 -5.336 -23.371 1.00 53.31 93 LYS A C 1
ATOM 670 O O . LYS A 1 93 ? -3.184 -5.145 -24.082 1.00 53.31 93 LYS A O 1
ATOM 675 N N . TYR A 1 94 ? -1.474 -4.338 -22.874 1.00 52.88 94 TYR A N 1
ATOM 676 C CA . TYR A 1 94 ? -1.583 -2.980 -23.398 1.00 52.88 94 TYR A CA 1
ATOM 677 C C . TYR A 1 94 ? -1.141 -3.015 -24.866 1.00 52.88 94 TYR A C 1
ATOM 679 O O . TYR A 1 94 ? 0.050 -3.076 -25.174 1.00 52.88 94 TYR A O 1
ATOM 687 N N . ASN A 1 95 ? -2.108 -3.034 -25.785 1.00 46.44 95 ASN A N 1
ATOM 688 C CA . ASN A 1 95 ? -1.837 -2.849 -27.203 1.00 46.44 95 ASN A CA 1
ATOM 689 C C . ASN A 1 95 ? -1.515 -1.372 -27.413 1.00 46.44 95 ASN A C 1
ATOM 691 O O . ASN A 1 95 ? -2.412 -0.547 -27.572 1.00 46.44 95 ASN A O 1
ATOM 695 N N . PHE A 1 96 ? -0.230 -1.032 -27.391 1.00 48.06 96 PHE A N 1
ATOM 696 C CA . PHE A 1 96 ? 0.197 0.287 -27.831 1.00 48.06 96 PHE A CA 1
ATOM 697 C C . PHE A 1 96 ? -0.117 0.413 -29.325 1.00 48.06 96 PHE A C 1
ATOM 699 O O . PHE A 1 96 ? 0.293 -0.469 -30.088 1.00 48.06 96 PHE A O 1
ATOM 706 N N . PRO A 1 97 ? -0.821 1.467 -29.774 1.00 43.00 97 PRO A N 1
ATOM 707 C CA . PRO A 1 97 ? -0.940 1.725 -31.199 1.00 43.00 97 PRO A CA 1
ATOM 708 C C . PRO A 1 97 ? 0.476 1.846 -31.774 1.00 43.00 97 PRO A C 1
ATOM 710 O O . PRO A 1 97 ? 1.300 2.623 -31.287 1.00 43.00 97 PRO A O 1
ATOM 713 N N . SER A 1 98 ? 0.789 1.002 -32.760 1.00 36.47 98 SER A N 1
ATOM 714 C CA . SER A 1 98 ? 2.056 1.063 -33.482 1.00 36.47 98 SER A CA 1
ATOM 715 C C . SER A 1 98 ? 2.161 2.443 -34.121 1.00 36.47 98 SER A C 1
ATOM 717 O O . SER A 1 98 ? 1.303 2.820 -34.919 1.00 36.47 98 SER A O 1
ATOM 719 N N . ALA A 1 99 ? 3.191 3.208 -33.763 1.00 39.66 99 ALA A N 1
ATOM 720 C CA . ALA A 1 99 ? 3.550 4.404 -34.502 1.00 39.66 99 ALA A CA 1
ATOM 721 C C . ALA A 1 99 ? 4.099 3.965 -35.867 1.00 39.66 99 ALA A C 1
ATOM 723 O O . ALA A 1 99 ? 5.302 3.801 -36.049 1.00 39.66 99 ALA A O 1
ATOM 724 N N . THR A 1 100 ? 3.218 3.722 -36.836 1.00 33.12 100 THR A N 1
ATOM 725 C CA . THR A 1 100 ? 3.620 3.734 -38.241 1.00 33.12 100 THR A CA 1
ATOM 726 C C . THR A 1 100 ? 3.975 5.173 -38.610 1.00 33.12 100 THR A C 1
ATOM 728 O O . THR A 1 100 ? 3.132 6.051 -38.414 1.00 33.12 100 THR A O 1
ATOM 731 N N . PRO A 1 101 ? 5.174 5.452 -39.151 1.00 37.84 101 PRO A N 1
ATOM 732 C CA . PRO A 1 101 ? 5.506 6.777 -39.651 1.00 37.84 101 PRO A CA 1
ATOM 733 C C . PRO A 1 101 ? 4.704 7.012 -40.934 1.00 37.84 101 PRO A C 1
ATOM 735 O O . PRO A 1 101 ? 5.100 6.609 -42.027 1.00 37.84 101 PRO A O 1
ATOM 738 N N . THR A 1 102 ? 3.524 7.614 -40.812 1.00 38.97 102 THR A N 1
ATOM 739 C CA . THR A 1 102 ? 2.757 8.055 -41.974 1.00 38.97 102 THR A CA 1
ATOM 740 C C . THR A 1 102 ? 3.409 9.302 -42.550 1.00 38.97 102 THR A C 1
ATOM 742 O O . THR A 1 102 ? 3.271 10.385 -41.994 1.00 38.97 102 THR A O 1
ATOM 745 N N . GLY A 1 103 ? 4.087 9.118 -43.682 1.00 35.22 103 GLY A N 1
ATOM 746 C CA . GLY A 1 103 ? 4.232 10.126 -44.729 1.00 35.22 103 GLY A CA 1
ATOM 747 C C . GLY A 1 103 ? 5.180 11.280 -44.424 1.00 35.22 103 GLY A C 1
ATOM 748 O O . GLY A 1 103 ? 4.797 12.281 -43.833 1.00 35.22 103 GLY A O 1
ATOM 749 N N . VAL A 1 104 ? 6.394 11.188 -44.965 1.00 33.81 104 VAL A N 1
ATOM 750 C CA . VAL A 1 104 ? 7.201 12.366 -45.311 1.00 33.81 104 VAL A CA 1
ATOM 751 C C . VAL A 1 104 ? 6.338 13.281 -46.199 1.00 33.81 104 VAL A C 1
ATOM 753 O O . VAL A 1 104 ? 5.877 12.807 -47.244 1.00 33.81 104 VAL A O 1
ATOM 756 N N . PRO A 1 105 ? 6.086 14.552 -45.838 1.00 35.31 105 PRO A N 1
ATOM 757 C CA . PRO A 1 105 ? 5.423 15.479 -46.745 1.00 35.31 105 PRO A CA 1
ATOM 758 C C . PRO A 1 105 ? 6.317 15.694 -47.969 1.00 35.31 105 PRO A C 1
ATOM 760 O O . PRO A 1 105 ? 7.463 16.120 -47.841 1.00 35.31 105 PRO A O 1
ATOM 763 N N . ARG A 1 106 ? 5.809 15.348 -49.156 1.00 36.19 106 ARG A N 1
ATOM 764 C CA . ARG A 1 106 ? 6.429 15.741 -50.424 1.00 36.19 106 ARG A CA 1
ATOM 765 C C . ARG A 1 106 ? 6.333 17.257 -50.578 1.00 36.19 106 ARG A C 1
ATOM 767 O O . ARG A 1 106 ? 5.306 17.841 -50.242 1.00 36.19 106 ARG A O 1
ATOM 774 N N . ASP A 1 107 ? 7.407 17.832 -51.109 1.00 35.94 107 ASP A N 1
ATOM 775 C CA . ASP A 1 107 ? 7.546 19.230 -51.507 1.00 35.94 107 ASP A CA 1
ATOM 776 C C . ASP A 1 107 ? 6.285 19.782 -52.183 1.00 35.94 107 ASP A C 1
ATOM 778 O O . ASP A 1 107 ? 5.805 19.230 -53.176 1.00 35.94 107 ASP A O 1
ATOM 782 N N . ILE A 1 108 ? 5.793 20.913 -51.677 1.00 35.44 108 ILE A N 1
ATOM 783 C CA . ILE A 1 108 ? 4.857 21.769 -52.404 1.00 35.44 108 ILE A CA 1
ATOM 784 C C . ILE A 1 108 ? 5.673 22.943 -52.934 1.00 35.44 108 ILE A C 1
ATOM 786 O O . ILE A 1 108 ? 6.029 23.870 -52.207 1.00 35.44 108 ILE A O 1
ATOM 790 N N . THR A 1 109 ? 5.994 22.871 -54.223 1.00 32.66 109 THR A N 1
ATOM 791 C CA . THR A 1 109 ? 6.432 24.022 -55.007 1.00 32.66 109 THR A CA 1
ATOM 792 C C . THR A 1 109 ? 5.292 25.026 -55.144 1.00 32.66 109 THR A C 1
ATOM 794 O O . THR A 1 109 ? 4.127 24.661 -55.276 1.00 32.66 109 THR A O 1
ATOM 797 N N . THR A 1 110 ? 5.680 26.294 -55.129 1.00 39.88 110 THR A N 1
ATOM 798 C CA . THR A 1 110 ? 4.893 27.515 -55.314 1.00 39.88 110 THR A CA 1
ATOM 799 C C . THR A 1 110 ? 3.846 27.464 -56.432 1.00 39.88 110 THR A C 1
ATOM 801 O O . THR A 1 110 ? 4.145 26.977 -57.522 1.00 39.88 110 THR A O 1
ATOM 804 N N . ASN A 1 111 ? 2.726 28.152 -56.167 1.00 38.84 111 ASN A N 1
ATOM 805 C CA . ASN A 1 111 ? 1.596 28.514 -57.038 1.00 38.84 111 ASN A CA 1
ATOM 806 C C . ASN A 1 111 ? 0.386 27.579 -56.936 1.00 38.84 111 ASN A C 1
ATOM 808 O O . ASN A 1 111 ? 0.276 26.637 -57.705 1.00 38.84 111 ASN A O 1
ATOM 812 N N . ASP A 1 112 ? -0.547 27.903 -56.036 1.00 32.75 112 ASP A N 1
ATOM 813 C CA . ASP A 1 112 ? -1.945 28.086 -56.434 1.00 32.75 112 ASP A CA 1
ATOM 814 C C . ASP A 1 112 ? -2.739 28.873 -55.379 1.00 32.75 112 ASP A C 1
ATOM 816 O O . ASP A 1 112 ? -2.455 28.863 -54.182 1.00 32.75 112 ASP A O 1
ATOM 820 N N . VAL A 1 113 ? -3.674 29.654 -55.903 1.00 36.41 113 VAL A N 1
ATOM 821 C CA . VAL A 1 113 ? -4.384 30.789 -55.313 1.00 36.41 113 VAL A CA 1
ATOM 822 C C . VAL A 1 113 ? -5.684 30.334 -54.638 1.00 36.41 113 VAL A C 1
ATOM 824 O O . VAL A 1 113 ? -6.311 29.391 -55.101 1.00 36.41 113 VAL A O 1
ATOM 827 N N . ASN A 1 114 ? -6.082 31.054 -53.580 1.00 36.97 114 ASN A N 1
ATOM 828 C CA . ASN A 1 114 ? -7.425 31.181 -52.989 1.00 36.97 114 ASN A CA 1
ATOM 829 C C . ASN A 1 114 ? -8.402 30.002 -53.143 1.00 36.97 114 ASN A C 1
ATOM 831 O O . ASN A 1 114 ? -9.010 29.832 -54.198 1.00 36.97 114 ASN A O 1
ATOM 835 N N . ASN A 1 115 ? -8.747 29.357 -52.024 1.00 34.19 115 ASN A N 1
ATOM 836 C CA . ASN A 1 115 ? -10.157 29.057 -51.782 1.00 34.19 115 ASN A CA 1
ATOM 837 C C . ASN A 1 115 ? -10.467 28.895 -50.289 1.00 34.19 115 ASN A C 1
ATOM 839 O O . ASN A 1 115 ? -9.899 28.042 -49.607 1.00 34.19 115 ASN A O 1
ATOM 843 N N . ASP A 1 116 ? -11.401 29.717 -49.819 1.00 36.97 116 ASP A N 1
ATOM 844 C CA . ASP A 1 116 ? -12.145 29.522 -48.583 1.00 36.97 116 ASP A CA 1
ATOM 845 C C . ASP A 1 116 ? -13.015 28.262 -48.707 1.00 36.97 116 ASP A C 1
ATOM 847 O O . ASP A 1 116 ? -13.811 28.157 -49.640 1.00 36.97 116 ASP A O 1
ATOM 851 N N . ASN A 1 117 ? -12.852 27.330 -47.761 1.00 37.12 117 ASN A N 1
ATOM 852 C CA . ASN A 1 117 ? -13.798 26.305 -47.276 1.00 37.12 117 ASN A CA 1
ATOM 853 C C . ASN A 1 117 ? -13.083 24.981 -47.010 1.00 37.12 117 ASN A C 1
ATOM 855 O O . ASN A 1 117 ? -12.797 24.243 -47.946 1.00 37.12 117 ASN A O 1
ATOM 859 N N . LEU A 1 118 ? -12.890 24.645 -45.730 1.00 31.59 118 LEU A N 1
ATOM 860 C CA . LEU A 1 118 ? -12.822 23.261 -45.239 1.00 31.59 118 LEU A CA 1
ATOM 861 C C . LEU A 1 118 ? -12.922 23.248 -43.702 1.00 31.59 118 LEU A C 1
ATOM 863 O O . LEU A 1 118 ? -12.004 22.849 -42.994 1.00 31.59 118 LEU A O 1
ATOM 867 N N . TYR A 1 119 ? -14.085 23.640 -43.173 1.00 30.91 119 TYR A N 1
ATOM 868 C CA . TYR A 1 119 ? -14.603 22.948 -41.991 1.00 30.91 119 TYR A CA 1
ATOM 869 C C . TYR A 1 119 ? -15.197 21.633 -42.495 1.00 30.91 119 TYR A C 1
ATOM 871 O O . TYR A 1 119 ? -16.375 21.565 -42.828 1.00 30.91 119 TYR A O 1
ATOM 879 N N . ASN A 1 120 ? -14.356 20.606 -42.632 1.00 29.91 120 ASN A N 1
ATOM 880 C CA . ASN A 1 120 ? -14.851 19.239 -42.708 1.00 29.91 120 ASN A CA 1
ATOM 881 C C . ASN A 1 120 ? -14.823 18.680 -41.291 1.00 29.91 120 ASN A C 1
ATOM 883 O O . ASN A 1 120 ? -13.750 18.554 -40.697 1.00 29.91 120 ASN A O 1
ATOM 887 N N . GLU A 1 121 ? -16.000 18.346 -40.767 1.00 34.31 121 GLU A N 1
ATOM 888 C CA . GLU A 1 121 ? -16.160 17.447 -39.630 1.00 34.31 121 GLU A CA 1
ATOM 889 C C . GLU A 1 121 ? -15.482 16.108 -39.954 1.00 34.31 121 GLU A C 1
ATOM 891 O O . GLU A 1 121 ? -16.065 15.177 -40.511 1.00 34.31 121 GLU A O 1
ATOM 896 N N . GLY A 1 122 ? -14.200 16.005 -39.617 1.00 27.59 122 GLY A N 1
ATOM 897 C CA . GLY A 1 122 ? -13.509 14.734 -39.530 1.00 27.59 122 GLY A CA 1
ATOM 898 C C . GLY A 1 122 ? -14.017 14.007 -38.298 1.00 27.59 122 GLY A C 1
ATOM 899 O O . GLY A 1 122 ? -13.507 14.228 -37.206 1.00 27.59 122 GLY A O 1
ATOM 900 N N . THR A 1 123 ? -15.034 13.164 -38.482 1.00 33.16 123 THR A N 1
ATOM 901 C CA . THR A 1 123 ? -15.507 12.168 -37.512 1.00 33.16 123 THR A CA 1
ATOM 902 C C . THR A 1 123 ? -14.307 11.528 -36.800 1.00 33.16 123 THR A C 1
ATOM 904 O O . THR A 1 123 ? -13.616 10.683 -37.377 1.00 33.16 123 THR A O 1
ATOM 907 N N . LEU A 1 124 ? -14.018 11.956 -35.566 1.00 32.50 124 LEU A N 1
ATOM 908 C CA . LEU A 1 124 ? -12.993 11.345 -34.724 1.00 32.50 124 LEU A CA 1
ATOM 909 C C . LEU A 1 124 ? -13.445 9.915 -34.454 1.00 32.50 124 LEU A C 1
ATOM 911 O O . LEU A 1 124 ? -14.344 9.657 -33.655 1.00 32.50 124 LEU A O 1
ATOM 915 N N . ARG A 1 125 ? -12.859 8.974 -35.191 1.00 29.92 125 ARG A N 1
ATOM 916 C CA . ARG A 1 125 ? -13.074 7.550 -34.972 1.00 29.92 125 ARG A CA 1
ATOM 917 C C . ARG A 1 125 ? -12.607 7.260 -33.540 1.00 29.92 125 ARG A C 1
ATOM 919 O O . ARG A 1 125 ? -11.455 7.581 -33.242 1.00 29.92 125 ARG A O 1
ATOM 926 N N . PRO A 1 126 ? -13.452 6.698 -32.658 1.00 31.41 126 PRO A N 1
ATOM 927 C CA . PRO A 1 126 ? -13.027 6.378 -31.305 1.00 31.41 126 PRO A CA 1
ATOM 928 C C . PRO A 1 126 ? -11.800 5.471 -31.386 1.00 31.41 126 PRO A C 1
ATOM 930 O O . PRO A 1 126 ? -11.795 4.461 -32.100 1.00 31.41 126 PRO A O 1
ATOM 933 N N . THR A 1 127 ? -10.737 5.887 -30.704 1.00 33.41 127 THR A N 1
ATOM 934 C CA . THR A 1 127 ? -9.514 5.116 -30.496 1.00 33.41 127 THR A CA 1
ATOM 935 C C . THR A 1 127 ? -9.919 3.716 -30.029 1.00 33.41 127 THR A C 1
ATOM 937 O O . THR A 1 127 ? -10.757 3.617 -29.130 1.00 33.41 127 THR A O 1
ATOM 940 N N . PRO A 1 128 ? -9.399 2.624 -30.622 1.00 32.31 128 PRO A N 1
ATOM 941 C CA . PRO A 1 128 ? -9.796 1.288 -30.205 1.00 32.31 128 PRO A CA 1
ATOM 942 C C . PRO A 1 128 ? -9.388 1.082 -28.745 1.00 32.31 128 PRO A C 1
ATOM 944 O O . PRO A 1 128 ? -8.207 0.951 -28.428 1.00 32.31 128 PRO A O 1
ATOM 947 N N . THR A 1 129 ? -10.379 1.068 -27.855 1.00 38.16 129 THR A N 1
ATOM 948 C CA . THR A 1 129 ? -10.225 0.633 -26.471 1.00 38.16 129 THR A CA 1
ATOM 949 C C . THR A 1 129 ? -9.669 -0.794 -26.499 1.00 38.16 129 THR A C 1
ATOM 951 O O . THR A 1 129 ? -10.241 -1.645 -27.192 1.00 38.16 129 THR A O 1
ATOM 954 N N . PRO A 1 130 ? -8.548 -1.089 -25.819 1.00 42.47 130 PRO A N 1
ATOM 955 C CA . PRO A 1 130 ? -7.971 -2.426 -25.840 1.00 42.47 130 PRO A CA 1
ATOM 956 C C . PRO A 1 130 ? -9.012 -3.432 -25.336 1.00 42.47 130 PRO A C 1
ATOM 958 O O . PRO A 1 130 ? -9.487 -3.331 -24.209 1.00 42.47 130 PRO A O 1
ATOM 961 N N . THR A 1 131 ? -9.395 -4.390 -26.183 1.00 36.47 131 THR A N 1
ATOM 962 C CA . THR A 1 131 ? -10.288 -5.484 -25.785 1.00 36.47 131 THR A CA 1
ATOM 963 C C . THR A 1 131 ? -9.460 -6.516 -25.011 1.00 36.47 131 THR A C 1
ATOM 965 O O . THR A 1 131 ? -8.530 -7.091 -25.585 1.00 36.47 131 THR A O 1
ATOM 968 N N . PRO A 1 132 ? -9.733 -6.739 -23.714 1.00 45.97 132 PRO A N 1
ATOM 969 C CA . PRO A 1 132 ? -8.885 -7.562 -22.865 1.00 45.97 132 PRO A CA 1
ATOM 970 C C . PRO A 1 132 ? -9.077 -9.048 -23.183 1.00 45.97 132 PRO A C 1
ATOM 972 O O . PRO A 1 132 ? -10.189 -9.566 -23.135 1.00 45.97 132 PRO A O 1
ATOM 975 N N . THR A 1 133 ? -7.987 -9.762 -23.464 1.00 39.78 133 THR A N 1
ATOM 976 C CA . THR A 1 133 ? -7.959 -11.225 -23.329 1.00 39.78 133 THR A CA 1
ATOM 977 C C . THR A 1 133 ? -7.292 -11.530 -21.987 1.00 39.78 133 THR A C 1
ATOM 979 O O . THR A 1 133 ? -6.077 -11.353 -21.887 1.00 39.78 133 THR A O 1
ATOM 982 N N . PRO A 1 134 ? -8.041 -11.903 -20.934 1.00 45.59 134 PRO A N 1
ATOM 983 C CA . PRO A 1 134 ? -7.446 -12.166 -19.631 1.00 45.59 134 PRO A CA 1
ATOM 984 C C . PRO A 1 134 ? -6.567 -13.417 -19.718 1.00 45.59 134 PRO A C 1
ATOM 986 O O . PRO A 1 134 ? -7.046 -14.493 -20.073 1.00 45.59 134 PRO A O 1
ATOM 989 N N . THR A 1 135 ? -5.281 -13.300 -19.392 1.00 51.00 135 THR A N 1
ATOM 990 C CA . THR A 1 135 ? -4.500 -14.470 -18.974 1.00 51.00 135 THR A CA 1
ATOM 991 C C . THR A 1 135 ? -4.638 -14.626 -17.460 1.00 51.00 135 THR A C 1
ATOM 993 O O . THR A 1 135 ? -4.735 -13.636 -16.730 1.00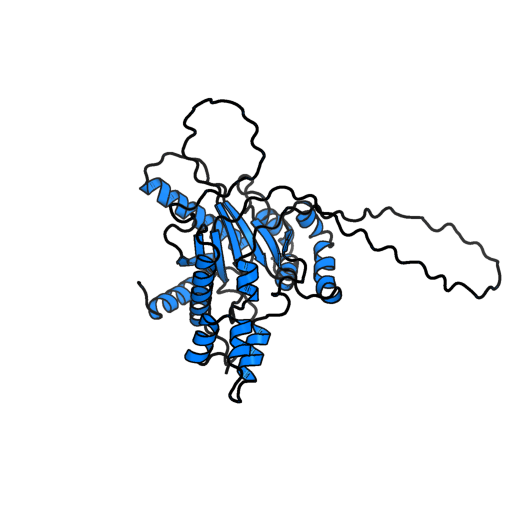 51.00 135 THR A O 1
ATOM 996 N N . SER A 1 136 ? -4.720 -15.873 -16.987 1.00 52.28 136 SER A N 1
ATOM 997 C CA . SER A 1 136 ? -4.975 -16.190 -15.579 1.00 52.28 136 SER A CA 1
ATOM 998 C C . SER A 1 136 ? -3.857 -15.657 -14.685 1.00 52.28 136 SER A C 1
ATOM 1000 O O . SER A 1 136 ? -2.700 -16.051 -14.837 1.00 52.28 136 SER A O 1
ATOM 1002 N N . THR A 1 137 ? -4.203 -14.793 -13.737 1.00 68.56 137 THR A N 1
ATOM 1003 C CA . THR A 1 137 ? -3.327 -14.383 -12.640 1.00 68.56 137 THR A CA 1
ATOM 1004 C C . THR A 1 137 ? -3.664 -15.191 -11.390 1.00 68.56 137 THR A C 1
ATOM 1006 O O . THR A 1 137 ? -4.828 -15.495 -11.134 1.00 68.56 137 THR A O 1
ATOM 1009 N N . HIS A 1 138 ? -2.652 -15.572 -10.609 1.00 81.94 138 HIS A N 1
ATOM 1010 C CA . HIS A 1 138 ? -2.892 -16.228 -9.323 1.00 81.94 138 HIS A CA 1
ATOM 1011 C C . HIS A 1 138 ? -3.427 -15.201 -8.315 1.00 81.94 138 HIS A C 1
ATOM 1013 O O . HIS A 1 138 ? -2.879 -14.092 -8.248 1.00 81.94 138 HIS A O 1
ATOM 1019 N N . PRO A 1 139 ? -4.484 -15.523 -7.551 1.00 90.69 139 PRO A N 1
ATOM 1020 C CA . PRO A 1 139 ? -5.024 -14.610 -6.549 1.00 90.69 139 PRO A CA 1
ATOM 1021 C C . PRO A 1 139 ? -4.010 -14.366 -5.428 1.00 90.69 139 PRO A C 1
ATOM 1023 O O . PRO A 1 139 ? -3.005 -15.070 -5.305 1.00 90.69 139 PRO A O 1
ATOM 1026 N N . TYR A 1 140 ? -4.273 -13.342 -4.623 1.00 94.12 140 TYR A N 1
ATOM 1027 C CA . TYR A 1 140 ? -3.496 -13.104 -3.416 1.00 94.12 140 TYR A CA 1
ATOM 1028 C C . TYR A 1 140 ? -3.792 -14.192 -2.384 1.00 94.12 140 TYR A C 1
ATOM 1030 O O . TYR A 1 140 ? -4.918 -14.668 -2.270 1.00 94.12 140 TYR A O 1
ATOM 1038 N N . THR A 1 141 ? -2.763 -14.591 -1.644 1.00 94.31 141 THR A N 1
ATOM 1039 C CA . THR A 1 141 ? -2.877 -15.504 -0.498 1.00 94.31 141 THR A CA 1
ATOM 1040 C C . THR A 1 141 ? -2.826 -14.743 0.820 1.00 94.31 141 THR A C 1
ATOM 1042 O O . THR A 1 141 ? -3.113 -15.293 1.884 1.00 94.31 141 THR A O 1
ATOM 1045 N N . SER A 1 142 ? -2.362 -13.493 0.782 1.00 95.94 142 SER A N 1
ATOM 1046 C CA . SER A 1 142 ? -2.244 -12.634 1.950 1.00 95.94 142 SER A CA 1
ATOM 1047 C C . SER A 1 142 ? -2.229 -11.157 1.594 1.00 95.94 142 SER A C 1
ATOM 1049 O O . SER A 1 142 ? -1.875 -10.757 0.484 1.00 95.94 142 SER A O 1
ATOM 1051 N N . ARG A 1 143 ? -2.561 -10.338 2.589 1.00 98.06 143 ARG A N 1
ATOM 1052 C CA . ARG A 1 143 ? -2.654 -8.884 2.518 1.00 98.06 143 ARG A CA 1
ATOM 1053 C C . ARG A 1 143 ? -1.830 -8.257 3.635 1.00 98.06 143 ARG A C 1
ATOM 1055 O O . ARG A 1 143 ? -1.843 -8.724 4.775 1.00 98.06 143 ARG A O 1
ATOM 1062 N N . LEU A 1 144 ? -1.118 -7.189 3.303 1.00 98.56 144 LEU A N 1
ATOM 1063 C CA . LEU A 1 144 ? -0.286 -6.420 4.217 1.00 98.56 144 LEU A CA 1
ATOM 1064 C C . LEU A 1 144 ? -0.618 -4.932 4.089 1.00 98.56 144 LEU A C 1
ATOM 1066 O O . LEU A 1 144 ? -0.367 -4.316 3.054 1.00 98.56 144 LEU A O 1
ATOM 1070 N N . LEU A 1 145 ? -1.136 -4.338 5.162 1.00 98.50 145 LEU A N 1
ATOM 1071 C CA . LEU A 1 145 ? -1.195 -2.886 5.314 1.00 98.50 145 LEU A CA 1
ATOM 1072 C C . LEU A 1 145 ? 0.162 -2.409 5.834 1.00 98.50 145 LEU A C 1
ATOM 1074 O O . LEU A 1 145 ? 0.549 -2.749 6.953 1.00 98.50 145 LEU A O 1
ATOM 1078 N N . LEU A 1 146 ? 0.900 -1.650 5.028 1.00 97.50 146 LEU A N 1
ATOM 1079 C CA . LEU A 1 146 ? 2.273 -1.260 5.335 1.00 97.50 146 LEU A CA 1
ATOM 1080 C C . LEU A 1 146 ? 2.352 0.223 5.701 1.00 97.50 146 LEU A C 1
ATOM 1082 O O . LEU A 1 146 ? 2.052 1.089 4.882 1.00 97.50 146 LEU A O 1
ATOM 1086 N N . PHE A 1 147 ? 2.814 0.518 6.915 1.00 94.25 147 PHE A N 1
ATOM 1087 C CA . PHE A 1 147 ? 3.141 1.876 7.343 1.00 94.25 147 PHE A CA 1
ATOM 1088 C C . PHE A 1 147 ? 4.658 2.079 7.343 1.00 94.25 147 PHE A C 1
ATOM 1090 O O . PHE A 1 147 ? 5.385 1.375 8.046 1.00 94.25 147 PHE A O 1
ATOM 1097 N N . SER A 1 148 ? 5.148 3.054 6.571 1.00 90.69 148 SER A N 1
ATOM 1098 C CA . SER A 1 148 ? 6.562 3.447 6.603 1.00 90.69 148 SER A CA 1
ATOM 1099 C C . SER A 1 148 ? 6.800 4.611 7.564 1.00 90.69 148 SER A C 1
ATOM 1101 O O . SER A 1 148 ? 6.319 5.726 7.345 1.00 90.69 148 SER A O 1
ATOM 1103 N N . ALA A 1 149 ? 7.620 4.368 8.588 1.00 79.19 149 ALA A N 1
ATOM 1104 C CA . ALA A 1 149 ? 8.059 5.374 9.555 1.00 79.19 149 ALA A CA 1
ATOM 1105 C C . ALA A 1 149 ? 8.923 6.481 8.922 1.00 79.19 149 ALA A C 1
ATOM 1107 O O . ALA A 1 149 ? 9.049 7.570 9.477 1.00 79.19 149 ALA A O 1
ATOM 1108 N N . ARG A 1 150 ? 9.515 6.208 7.751 1.00 70.31 150 ARG A N 1
ATOM 1109 C CA . ARG A 1 150 ? 10.460 7.089 7.057 1.00 70.31 150 ARG A CA 1
ATOM 1110 C C . ARG A 1 150 ? 9.890 7.769 5.817 1.00 70.31 150 ARG A C 1
ATOM 1112 O O . ARG A 1 150 ? 10.673 8.274 5.026 1.00 70.31 150 ARG A O 1
ATOM 1119 N N . ASN A 1 151 ? 8.575 7.813 5.601 1.00 59.19 151 ASN A N 1
ATOM 1120 C CA . ASN A 1 151 ? 8.034 8.544 4.447 1.00 59.19 151 ASN A CA 1
ATOM 1121 C C . ASN A 1 151 ? 8.326 10.062 4.588 1.00 59.19 151 ASN A C 1
ATOM 1123 O O . ASN A 1 151 ? 7.633 10.793 5.291 1.00 59.19 151 ASN A O 1
ATOM 1127 N N . VAL A 1 152 ? 9.394 10.490 3.903 1.00 41.56 152 VAL A N 1
ATOM 1128 C CA . VAL A 1 152 ? 10.238 11.694 4.078 1.00 41.56 152 VAL A CA 1
ATOM 1129 C C . VAL A 1 152 ? 9.548 13.066 3.934 1.00 41.56 152 VAL A C 1
ATOM 1131 O O . VAL A 1 152 ? 10.199 14.084 4.111 1.00 41.56 152 VAL A O 1
ATOM 1134 N N . GLU A 1 153 ? 8.247 13.179 3.676 1.00 44.06 153 GLU A N 1
ATOM 1135 C CA . GLU A 1 153 ? 7.704 14.449 3.144 1.00 44.06 153 GLU A CA 1
ATOM 1136 C C . GLU A 1 153 ? 6.584 15.133 3.926 1.00 44.06 153 GLU A C 1
ATOM 1138 O O . GLU A 1 153 ? 6.075 16.159 3.478 1.00 44.06 153 GLU A O 1
ATOM 1143 N N . LYS A 1 154 ? 6.178 14.630 5.093 1.00 54.03 154 LYS A N 1
ATOM 1144 C CA . LYS A 1 154 ? 5.122 15.298 5.869 1.00 54.03 154 LYS A CA 1
ATOM 1145 C C . LYS A 1 154 ? 5.602 15.595 7.277 1.00 54.03 154 LYS A C 1
ATOM 1147 O O . LYS A 1 154 ? 5.491 14.755 8.165 1.00 54.03 154 LYS A O 1
ATOM 1152 N N . THR A 1 155 ? 6.111 16.809 7.472 1.00 54.38 155 THR A N 1
ATOM 1153 C CA . THR A 1 155 ? 6.172 17.440 8.793 1.00 54.38 155 THR A CA 1
ATOM 1154 C C . THR A 1 155 ? 4.777 17.334 9.405 1.00 54.38 155 THR A C 1
ATOM 1156 O O . THR A 1 155 ? 3.808 17.781 8.786 1.00 54.38 155 THR A O 1
ATOM 1159 N N . LEU A 1 156 ? 4.663 16.678 10.563 1.00 56.78 156 LEU A N 1
ATOM 1160 C CA . LEU A 1 156 ? 3.393 16.569 11.279 1.00 56.78 156 LEU A CA 1
ATOM 1161 C C . LEU A 1 156 ? 2.882 17.987 11.544 1.00 56.78 156 LEU A C 1
ATOM 1163 O O . LEU A 1 156 ? 3.592 18.795 12.144 1.00 56.78 156 LEU A O 1
ATOM 1167 N N . LYS A 1 157 ? 1.687 18.304 11.046 1.00 58.50 157 LYS A N 1
ATOM 1168 C CA . LYS A 1 157 ? 1.015 19.561 11.385 1.00 58.50 157 LYS A CA 1
ATOM 1169 C C . LYS A 1 157 ? 0.340 19.413 12.749 1.00 58.50 157 LYS A C 1
ATOM 1171 O O . LYS A 1 157 ? 0.021 18.299 13.161 1.00 58.50 157 LYS A O 1
ATOM 1176 N N . GLU A 1 158 ? 0.086 20.526 13.435 1.00 53.50 158 GLU A N 1
ATOM 1177 C CA . GLU A 1 158 ? -0.810 20.517 14.597 1.00 53.50 158 GLU A CA 1
ATOM 1178 C C . GLU A 1 158 ? -2.157 19.884 14.192 1.00 53.50 158 GLU A C 1
ATOM 1180 O O . GLU A 1 158 ? -2.729 20.228 13.152 1.00 53.50 158 GLU A O 1
ATOM 1185 N N . GLY A 1 159 ? -2.600 18.882 14.957 1.00 65.44 159 GLY A N 1
ATOM 1186 C CA . GLY A 1 159 ? -3.802 18.088 14.672 1.00 65.44 159 GLY A CA 1
ATOM 1187 C C . GLY A 1 159 ? -3.607 16.862 13.760 1.00 65.44 159 GLY A C 1
ATOM 1188 O O . GLY A 1 159 ? -4.569 16.126 13.536 1.00 65.44 159 GLY A O 1
ATOM 1189 N N . ASP A 1 160 ? -2.401 16.595 13.235 1.00 72.19 160 ASP A N 1
ATOM 1190 C CA . ASP A 1 160 ? -2.120 15.318 12.560 1.00 72.19 160 ASP A CA 1
ATOM 1191 C C . ASP A 1 160 ? -2.017 14.166 13.569 1.00 72.19 160 ASP A C 1
ATOM 1193 O O . ASP A 1 160 ? -1.493 14.308 14.673 1.00 72.19 160 ASP A O 1
ATOM 1197 N N . THR A 1 161 ? -2.463 12.982 13.153 1.00 85.62 161 THR A N 1
ATOM 1198 C CA . THR A 1 161 ? -2.367 11.781 13.991 1.00 85.62 161 THR A CA 1
ATOM 1199 C C . THR A 1 161 ? -0.933 11.332 14.200 1.00 85.62 161 THR A C 1
ATOM 1201 O O . THR A 1 161 ? -0.094 11.387 13.286 1.00 85.62 161 THR A O 1
ATOM 1204 N N . THR A 1 162 ? -0.686 10.808 15.400 1.00 89.75 162 THR A N 1
ATOM 1205 C CA . THR A 1 162 ? 0.567 10.137 15.742 1.00 89.75 162 THR A CA 1
ATOM 1206 C C . THR A 1 162 ? 0.704 8.817 14.971 1.00 89.75 162 THR A C 1
ATOM 1208 O O . THR A 1 162 ? -0.302 8.212 14.591 1.00 89.75 162 THR A O 1
ATOM 1211 N N . PRO A 1 163 ? 1.932 8.306 14.765 1.00 90.31 163 PRO A N 1
ATOM 1212 C CA . PRO A 1 163 ? 2.142 6.969 14.209 1.00 90.31 163 PRO A CA 1
ATOM 1213 C C . PRO A 1 163 ? 1.351 5.865 14.925 1.00 90.31 163 PRO A C 1
ATOM 1215 O O . PRO A 1 163 ? 0.815 4.980 14.269 1.00 90.31 163 PRO A O 1
ATOM 1218 N N . VAL A 1 164 ? 1.237 5.945 16.256 1.00 93.12 164 VAL A N 1
ATOM 1219 C CA . VAL A 1 164 ? 0.482 4.984 17.075 1.00 93.12 164 VAL A CA 1
ATOM 1220 C C . VAL A 1 164 ? -0.999 5.011 16.702 1.00 93.12 164 VAL A C 1
ATOM 1222 O O . VAL A 1 164 ? -1.552 3.974 16.358 1.00 93.12 164 VAL A O 1
ATOM 1225 N N . GLN A 1 165 ? -1.613 6.196 16.646 1.00 94.19 165 GLN A N 1
ATOM 1226 C CA . GLN A 1 165 ? -3.023 6.344 16.262 1.00 94.19 165 GLN A CA 1
ATOM 1227 C C . GLN A 1 165 ? -3.295 5.845 14.837 1.00 94.19 165 GLN A C 1
ATOM 1229 O O . GLN A 1 165 ? -4.334 5.246 14.566 1.00 94.19 165 GLN A O 1
ATOM 1234 N N . ARG A 1 166 ? -2.351 6.045 13.908 1.00 94.56 166 ARG A N 1
ATOM 1235 C CA . ARG A 1 166 ? -2.468 5.498 12.547 1.00 94.56 166 ARG A CA 1
ATOM 1236 C C . ARG A 1 166 ? -2.431 3.979 12.542 1.00 94.56 166 ARG A C 1
ATOM 1238 O O . ARG A 1 166 ? -3.260 3.373 11.876 1.00 94.56 166 ARG A O 1
ATOM 1245 N N . LEU A 1 167 ? -1.515 3.371 13.292 1.00 95.56 167 LEU A N 1
ATOM 1246 C CA . LEU A 1 167 ? -1.415 1.915 13.419 1.00 95.56 167 LEU A CA 1
ATOM 1247 C C . LEU A 1 167 ? -2.644 1.306 14.110 1.00 95.56 167 LEU A C 1
ATOM 1249 O O . LEU A 1 167 ? -3.090 0.228 13.720 1.00 95.56 167 LEU A O 1
ATOM 1253 N N . GLU A 1 168 ? -3.236 2.008 15.077 1.00 96.12 168 GLU A N 1
ATOM 1254 C CA . GLU A 1 168 ? -4.500 1.609 15.705 1.00 96.12 168 GLU A CA 1
ATOM 1255 C C . GLU A 1 168 ? -5.656 1.648 14.691 1.00 96.12 168 GLU A C 1
ATOM 1257 O O . GLU A 1 168 ? -6.356 0.649 14.526 1.00 96.12 168 GLU A O 1
ATOM 1262 N N . MET A 1 169 ? -5.802 2.729 13.912 1.00 97.38 169 MET A N 1
ATOM 1263 C CA . MET A 1 169 ? -6.802 2.786 12.832 1.00 97.38 169 MET A CA 1
ATOM 1264 C C . MET A 1 169 ? -6.538 1.758 11.719 1.00 97.38 169 MET A C 1
ATOM 1266 O O . MET A 1 169 ? -7.477 1.189 11.167 1.00 97.38 169 MET A O 1
ATOM 1270 N N . MET A 1 170 ? -5.274 1.484 11.383 1.00 97.81 170 MET A N 1
ATOM 1271 C CA . MET A 1 170 ? -4.910 0.419 10.440 1.00 97.81 170 MET A CA 1
ATOM 1272 C C . MET A 1 170 ? -5.267 -0.969 10.974 1.00 97.81 170 MET A C 1
ATOM 1274 O O . MET A 1 170 ? -5.638 -1.828 10.182 1.00 97.81 170 MET A O 1
ATOM 1278 N N . SER A 1 171 ? -5.193 -1.184 12.289 1.00 97.62 171 SER A N 1
ATOM 1279 C CA . SER A 1 171 ? -5.631 -2.438 12.910 1.00 97.62 171 SER A CA 1
ATOM 1280 C C . SER A 1 171 ? -7.149 -2.608 12.787 1.00 97.62 171 SER A C 1
ATOM 1282 O O . SER A 1 171 ? -7.615 -3.694 12.469 1.00 97.62 171 SER A O 1
ATOM 1284 N N . LEU A 1 172 ? -7.934 -1.531 12.917 1.00 97.94 172 LEU A N 1
ATOM 1285 C CA . LEU A 1 172 ? -9.379 -1.578 12.632 1.00 97.94 172 LEU A CA 1
ATOM 1286 C C . LEU A 1 172 ? -9.653 -1.932 11.160 1.00 97.94 172 LEU A C 1
ATOM 1288 O O . LEU A 1 172 ? -10.510 -2.765 10.861 1.00 97.94 172 LEU A O 1
ATOM 1292 N N . LEU A 1 173 ? -8.879 -1.356 10.233 1.00 98.12 173 LEU A N 1
ATOM 1293 C CA . LEU A 1 173 ? -8.975 -1.708 8.816 1.00 98.12 173 LEU A CA 1
ATOM 1294 C C . LEU A 1 173 ? -8.580 -3.172 8.553 1.00 98.12 173 LEU A C 1
ATOM 1296 O O . LEU A 1 173 ? -9.213 -3.821 7.722 1.00 98.12 173 LEU A O 1
ATOM 1300 N N . SER A 1 174 ? -7.574 -3.721 9.244 1.00 97.69 174 SER A N 1
ATOM 1301 C CA . SER A 1 174 ? -7.186 -5.123 9.051 1.00 97.69 174 SER A CA 1
ATOM 1302 C C . SER A 1 174 ? -8.251 -6.105 9.526 1.00 97.69 174 SER A C 1
ATOM 1304 O O . SER A 1 174 ? -8.425 -7.141 8.892 1.00 97.69 174 SER A O 1
ATOM 1306 N N . GLU A 1 175 ? -8.992 -5.781 10.587 1.00 97.19 175 GLU A N 1
ATOM 1307 C CA . GLU A 1 175 ? -10.143 -6.585 11.018 1.00 97.19 175 GLU A CA 1
ATOM 1308 C C . GLU A 1 175 ? -11.231 -6.602 9.932 1.00 97.19 175 GLU A C 1
ATOM 1310 O O . GLU A 1 175 ? -11.700 -7.672 9.555 1.00 97.19 175 GLU A O 1
ATOM 1315 N N . THR A 1 176 ? -11.530 -5.445 9.326 1.00 96.94 176 THR A N 1
ATOM 1316 C CA . THR A 1 176 ? -12.475 -5.368 8.194 1.00 96.94 176 THR A CA 1
ATOM 1317 C C . THR A 1 176 ? -11.998 -6.197 6.996 1.00 96.94 176 THR A C 1
ATOM 1319 O O . THR A 1 176 ? -12.784 -6.898 6.364 1.00 96.94 176 THR A O 1
ATOM 1322 N N . LEU A 1 177 ? -10.701 -6.152 6.670 1.00 96.94 177 LEU A N 1
ATOM 1323 C CA . LEU A 1 177 ? -10.138 -6.951 5.576 1.00 96.94 177 LEU A CA 1
ATOM 1324 C C . LEU A 1 177 ? -10.180 -8.452 5.861 1.00 96.94 177 LEU A C 1
ATOM 1326 O O . LEU A 1 177 ? -10.373 -9.226 4.929 1.00 96.94 177 LEU A O 1
ATOM 1330 N N . ARG A 1 178 ? -10.016 -8.863 7.121 1.00 95.56 178 ARG A N 1
ATOM 1331 C CA . ARG A 1 178 ? -10.137 -10.268 7.521 1.00 95.56 178 ARG A CA 1
ATOM 1332 C C . ARG A 1 178 ? -11.559 -10.785 7.314 1.00 95.56 178 ARG A C 1
ATOM 1334 O O . ARG A 1 178 ? -11.723 -11.911 6.864 1.00 95.56 178 ARG A O 1
ATOM 1341 N N . ASP A 1 179 ? -12.563 -9.960 7.592 1.00 95.56 179 ASP A N 1
ATOM 1342 C CA . ASP A 1 179 ? -13.965 -10.329 7.379 1.00 95.56 179 ASP A CA 1
ATOM 1343 C C . ASP A 1 179 ? -14.317 -10.405 5.882 1.00 95.56 179 ASP A C 1
ATOM 1345 O O . ASP A 1 179 ? -15.093 -11.264 5.468 1.00 95.56 179 ASP A O 1
ATOM 1349 N N . LEU A 1 180 ? -13.716 -9.540 5.054 1.00 95.06 180 LEU A N 1
ATOM 1350 C CA . LEU A 1 180 ? -13.887 -9.561 3.594 1.00 95.06 180 LEU A CA 1
ATOM 1351 C C . LEU A 1 180 ? -13.112 -10.696 2.903 1.00 95.06 180 LEU A C 1
ATOM 1353 O O . LEU A 1 180 ? -13.531 -11.154 1.840 1.00 95.06 180 LEU A O 1
ATOM 1357 N N . HIS A 1 181 ? -11.996 -11.140 3.486 1.00 94.19 181 HIS A N 1
ATOM 1358 C CA . HIS A 1 181 ? -11.107 -12.169 2.935 1.00 94.19 181 HIS A CA 1
ATOM 1359 C C . HIS A 1 181 ? -10.767 -13.237 3.988 1.00 94.19 181 HIS A C 1
ATOM 1361 O O . HIS A 1 181 ? -9.610 -13.339 4.405 1.00 94.19 181 HIS A O 1
ATOM 1367 N N . PRO A 1 182 ? -11.748 -14.052 4.419 1.00 93.38 182 PRO A N 1
ATOM 1368 C CA . PRO A 1 182 ? -11.551 -15.036 5.487 1.00 93.38 182 PRO A CA 1
ATOM 1369 C C . PRO A 1 182 ? -10.537 -16.134 5.131 1.00 93.38 182 PRO A C 1
ATOM 1371 O O . PRO A 1 182 ? -9.947 -16.735 6.027 1.00 93.38 182 PRO A O 1
ATOM 1374 N N . ASP A 1 183 ? -10.308 -16.364 3.837 1.00 92.25 183 ASP A N 1
ATOM 1375 C CA . ASP A 1 183 ? -9.386 -17.376 3.311 1.00 92.25 183 ASP A CA 1
ATOM 1376 C C . ASP A 1 183 ? -7.959 -16.844 3.078 1.00 92.25 183 ASP A C 1
ATOM 1378 O O . ASP A 1 183 ? -7.086 -17.576 2.616 1.00 92.25 183 ASP A O 1
ATOM 1382 N N . GLU A 1 184 ? -7.686 -15.575 3.393 1.00 94.12 184 GLU A N 1
ATOM 1383 C CA . GLU A 1 184 ? -6.377 -14.948 3.198 1.00 94.12 184 GLU A CA 1
ATOM 1384 C C . GLU A 1 184 ? -5.743 -14.536 4.536 1.00 94.12 184 GLU A C 1
ATOM 1386 O O . GLU A 1 184 ? -6.414 -14.182 5.505 1.00 94.12 184 GLU A O 1
ATOM 1391 N N . GLY A 1 185 ? -4.410 -14.548 4.603 1.00 94.75 185 GLY A N 1
ATOM 1392 C CA . GLY A 1 185 ? -3.693 -14.002 5.757 1.00 94.75 185 GLY A CA 1
ATOM 1393 C C . GLY A 1 185 ? -3.697 -12.471 5.737 1.00 94.75 185 GLY A C 1
ATOM 1394 O O . GLY A 1 185 ? -3.288 -11.876 4.747 1.00 94.75 185 GLY A O 1
ATOM 1395 N N . VAL A 1 186 ? -4.067 -11.802 6.830 1.00 97.44 186 VAL A N 1
ATOM 1396 C CA . VAL A 1 186 ? -4.080 -10.326 6.901 1.00 97.44 186 VAL A CA 1
ATOM 1397 C C . VAL A 1 186 ? -3.121 -9.832 7.978 1.00 97.44 186 VAL A C 1
ATOM 1399 O O . VAL A 1 186 ? -3.110 -10.352 9.093 1.00 97.44 186 VAL A O 1
ATOM 1402 N N . ALA A 1 187 ? -2.314 -8.818 7.659 1.00 98.06 187 ALA A N 1
ATOM 1403 C CA . ALA A 1 187 ? -1.378 -8.218 8.603 1.00 98.06 187 ALA A CA 1
ATOM 1404 C C . ALA A 1 187 ? -1.241 -6.696 8.465 1.00 98.06 187 ALA A C 1
ATOM 1406 O O . ALA A 1 187 ? -1.461 -6.112 7.403 1.00 98.06 187 ALA A O 1
ATOM 1407 N N . VAL A 1 188 ? -0.806 -6.072 9.558 1.00 98.50 188 VAL A N 1
ATOM 1408 C CA . VAL A 1 188 ? -0.341 -4.687 9.646 1.00 98.50 188 VAL A CA 1
ATOM 1409 C C . VAL A 1 188 ? 1.157 -4.714 9.925 1.00 98.50 188 VAL A C 1
ATOM 1411 O O . VAL A 1 188 ? 1.601 -5.268 10.933 1.00 98.50 188 VAL A O 1
ATOM 1414 N N . GLY A 1 189 ? 1.938 -4.113 9.033 1.00 97.38 189 GLY A N 1
ATOM 1415 C CA . GLY A 1 189 ? 3.391 -4.038 9.128 1.00 97.38 189 GLY A CA 1
ATOM 1416 C C . GLY A 1 189 ? 3.884 -2.613 9.336 1.00 97.38 189 GLY A C 1
ATOM 1417 O O . GLY A 1 189 ? 3.364 -1.664 8.747 1.00 97.38 189 GLY A O 1
ATOM 1418 N N . LEU A 1 190 ? 4.941 -2.482 10.131 1.00 96.00 190 LEU A N 1
ATOM 1419 C CA . LEU A 1 190 ? 5.696 -1.254 10.322 1.00 96.00 190 LEU A CA 1
ATOM 1420 C C . LEU A 1 190 ? 7.095 -1.427 9.734 1.00 96.00 190 LEU A C 1
ATOM 1422 O O . LEU A 1 190 ? 7.790 -2.386 10.068 1.00 96.00 190 LEU A O 1
ATOM 1426 N N . ILE A 1 191 ? 7.516 -0.497 8.876 1.00 95.88 191 ILE A N 1
ATOM 1427 C CA . ILE A 1 191 ? 8.819 -0.547 8.205 1.00 95.88 191 ILE A CA 1
ATOM 1428 C C . ILE A 1 191 ? 9.578 0.774 8.308 1.00 95.88 191 ILE A C 1
ATOM 1430 O O . ILE A 1 191 ? 8.990 1.856 8.286 1.00 95.88 191 ILE A O 1
ATOM 1434 N N . ASN A 1 192 ? 10.905 0.691 8.363 1.00 93.06 192 ASN A N 1
ATOM 1435 C CA . ASN A 1 192 ? 11.798 1.841 8.273 1.00 93.06 192 ASN A CA 1
ATOM 1436 C C . ASN A 1 192 ? 12.597 1.831 6.965 1.00 93.06 192 ASN A C 1
ATOM 1438 O O . ASN A 1 192 ? 13.795 1.540 6.941 1.00 93.06 192 ASN A O 1
ATOM 1442 N N . GLU A 1 193 ? 11.903 2.131 5.869 1.00 92.00 193 GLU A N 1
ATOM 1443 C CA . GLU A 1 193 ? 12.466 2.241 4.523 1.00 92.00 193 GLU A CA 1
ATOM 1444 C C . GLU A 1 193 ? 11.558 3.120 3.654 1.00 92.00 193 GLU A C 1
ATOM 1446 O O . GLU A 1 193 ? 10.330 3.047 3.755 1.00 92.00 193 GLU A O 1
ATOM 1451 N N . ALA A 1 194 ? 12.152 3.974 2.822 1.00 86.00 194 ALA A N 1
ATOM 1452 C CA . ALA A 1 194 ? 11.422 4.942 2.004 1.00 86.00 194 ALA A CA 1
ATOM 1453 C C . ALA A 1 194 ? 11.191 4.427 0.576 1.00 86.00 194 ALA A C 1
ATOM 1455 O O . ALA A 1 194 ? 10.139 4.678 -0.013 1.00 86.00 194 ALA A O 1
ATOM 1456 N N . THR A 1 195 ? 12.143 3.668 0.033 1.00 90.44 195 THR A N 1
ATOM 1457 C CA . THR A 1 195 ? 12.112 3.202 -1.358 1.00 90.44 195 THR A CA 1
ATOM 1458 C C . THR A 1 195 ? 11.333 1.895 -1.501 1.00 90.44 195 THR A C 1
ATOM 1460 O O . THR A 1 195 ? 11.432 1.008 -0.658 1.00 90.44 195 THR A O 1
ATOM 1463 N N . PHE A 1 196 ? 10.588 1.721 -2.596 1.00 92.12 196 PHE A N 1
ATOM 1464 C CA . PHE A 1 196 ? 9.883 0.456 -2.871 1.00 92.12 196 PHE A CA 1
ATOM 1465 C C . PHE A 1 196 ? 10.840 -0.726 -3.037 1.00 92.12 196 PHE A C 1
ATOM 1467 O O . PHE A 1 196 ? 10.561 -1.827 -2.576 1.00 92.12 196 PHE A O 1
ATOM 1474 N N . VAL A 1 197 ? 12.006 -0.473 -3.627 1.00 94.19 197 VAL A N 1
ATOM 1475 C CA . VAL A 1 197 ? 13.071 -1.462 -3.822 1.00 94.19 197 VAL A CA 1
ATOM 1476 C C . VAL A 1 197 ? 13.607 -1.941 -2.473 1.00 94.19 197 VAL A C 1
ATOM 1478 O O . VAL A 1 197 ? 13.732 -3.143 -2.244 1.00 94.19 197 VAL A O 1
ATOM 1481 N N . GLY A 1 198 ? 13.871 -1.014 -1.546 1.00 94.31 198 GLY A N 1
ATOM 1482 C CA . GLY A 1 198 ? 14.280 -1.357 -0.189 1.00 94.31 198 GLY A CA 1
ATOM 1483 C C . GLY A 1 198 ? 13.177 -2.082 0.584 1.00 94.31 198 GLY A C 1
ATOM 1484 O O . GLY A 1 198 ? 13.458 -3.096 1.221 1.00 94.31 198 GLY A O 1
ATOM 1485 N N . LYS A 1 199 ? 11.924 -1.604 0.495 1.00 95.69 199 LYS A N 1
ATOM 1486 C CA . LYS A 1 199 ? 10.761 -2.225 1.153 1.00 95.69 199 LYS A CA 1
ATOM 1487 C C . LYS A 1 199 ? 10.596 -3.675 0.707 1.00 95.69 199 LYS A C 1
ATOM 1489 O O . LYS A 1 199 ? 10.492 -4.556 1.555 1.00 95.69 199 LYS A O 1
ATOM 1494 N N . ALA A 1 200 ? 10.637 -3.925 -0.602 1.00 96.69 200 ALA A N 1
ATOM 1495 C CA . ALA A 1 200 ? 10.536 -5.264 -1.174 1.00 96.69 200 ALA A CA 1
ATOM 1496 C C . ALA A 1 200 ? 11.640 -6.192 -0.648 1.00 96.69 200 ALA A C 1
ATOM 1498 O O . ALA A 1 200 ? 11.341 -7.304 -0.217 1.00 96.69 200 ALA A O 1
ATOM 1499 N N . GLY A 1 201 ? 12.890 -5.717 -0.606 1.00 95.62 201 GLY A N 1
ATOM 1500 C CA . GLY A 1 201 ? 14.008 -6.487 -0.060 1.00 95.62 201 GLY A CA 1
ATOM 1501 C C . GLY A 1 201 ? 13.832 -6.841 1.415 1.00 95.62 201 GLY A C 1
ATOM 1502 O O . GLY A 1 201 ? 13.897 -8.011 1.772 1.00 95.62 201 GLY A O 1
ATOM 1503 N N . ILE A 1 202 ? 13.523 -5.858 2.264 1.00 96.62 202 ILE A N 1
ATOM 1504 C CA . ILE A 1 202 ? 13.351 -6.075 3.711 1.00 96.62 202 ILE A CA 1
ATOM 1505 C C . ILE A 1 202 ? 12.198 -7.044 3.999 1.00 96.62 202 ILE A C 1
ATOM 1507 O O . ILE A 1 202 ? 12.346 -7.960 4.808 1.00 96.62 202 ILE A O 1
ATOM 1511 N N . ILE A 1 203 ? 11.051 -6.857 3.339 1.00 96.69 203 ILE A N 1
ATOM 1512 C CA . ILE A 1 203 ? 9.878 -7.721 3.521 1.00 96.69 203 ILE A CA 1
ATOM 1513 C C . ILE A 1 203 ? 10.208 -9.145 3.070 1.00 96.69 203 ILE A C 1
ATOM 1515 O O . ILE A 1 203 ? 9.906 -10.101 3.781 1.00 96.69 203 ILE A O 1
ATOM 1519 N N . ARG A 1 204 ? 10.877 -9.299 1.924 1.00 93.81 204 ARG A N 1
ATOM 1520 C CA . ARG A 1 204 ? 1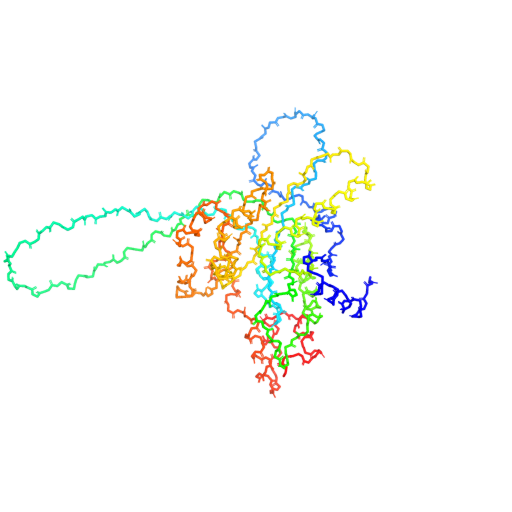1.291 -10.609 1.422 1.00 93.81 204 ARG A CA 1
ATOM 1521 C C . ARG A 1 204 ? 12.245 -11.316 2.379 1.00 93.81 204 ARG A C 1
ATOM 1523 O O . ARG A 1 204 ? 11.998 -12.472 2.713 1.00 93.81 204 ARG A O 1
ATOM 1530 N N . ASP A 1 205 ? 13.302 -10.638 2.818 1.00 93.06 205 ASP A N 1
ATOM 1531 C CA . ASP A 1 205 ? 14.294 -11.199 3.740 1.00 93.06 205 ASP A CA 1
ATOM 1532 C C . ASP A 1 205 ? 13.612 -11.678 5.026 1.00 93.06 205 ASP A C 1
ATOM 1534 O O . ASP A 1 205 ? 13.849 -12.793 5.499 1.00 93.06 205 ASP A O 1
ATOM 1538 N N . TRP A 1 206 ? 12.678 -10.876 5.547 1.00 94.38 206 TRP A N 1
ATOM 1539 C CA . TRP A 1 206 ? 11.875 -11.246 6.704 1.00 94.38 206 TRP A CA 1
ATOM 1540 C C . TRP A 1 206 ? 11.024 -12.502 6.447 1.00 94.38 206 TRP A C 1
ATOM 1542 O O . TRP A 1 206 ? 11.035 -13.418 7.271 1.00 94.38 206 TRP A O 1
ATOM 1552 N N . LEU A 1 207 ? 10.332 -12.593 5.304 1.00 92.31 207 LEU A N 1
ATOM 1553 C CA . LEU A 1 207 ? 9.482 -13.740 4.946 1.00 92.31 207 LEU A CA 1
ATOM 1554 C C . LEU A 1 207 ? 10.292 -15.031 4.780 1.00 92.31 207 LEU A C 1
ATOM 1556 O O . LEU A 1 207 ? 9.895 -16.082 5.288 1.00 92.31 207 LEU A O 1
ATOM 1560 N N . VAL A 1 208 ? 11.451 -14.950 4.122 1.00 89.25 208 VAL A N 1
ATOM 1561 C CA . VAL A 1 208 ? 12.374 -16.082 3.964 1.00 89.25 208 VAL A CA 1
ATOM 1562 C C . VAL A 1 208 ? 12.849 -16.575 5.331 1.00 89.25 208 VAL A C 1
ATOM 1564 O O . VAL A 1 208 ? 12.812 -17.779 5.598 1.00 89.25 208 VAL A O 1
ATOM 1567 N N . HIS A 1 209 ? 13.219 -15.663 6.235 1.00 89.19 209 HIS A N 1
ATOM 1568 C CA . HIS A 1 209 ? 13.590 -16.026 7.601 1.00 89.19 209 HIS A CA 1
ATOM 1569 C C . HIS A 1 209 ? 12.439 -16.679 8.377 1.00 89.19 209 HIS A C 1
ATOM 1571 O O . HIS A 1 209 ? 12.671 -17.662 9.084 1.00 89.19 209 HIS A O 1
ATOM 1577 N N . GLN A 1 210 ? 11.201 -16.192 8.246 1.00 85.81 210 GLN A N 1
ATOM 1578 C CA . GLN A 1 210 ? 10.055 -16.840 8.896 1.00 85.81 210 GLN A CA 1
ATOM 1579 C C . GLN A 1 210 ? 9.820 -18.257 8.373 1.00 85.81 210 GLN A C 1
ATOM 1581 O O . GLN A 1 210 ? 9.633 -19.177 9.171 1.00 85.81 210 GLN A O 1
ATOM 1586 N N . HIS A 1 211 ? 9.883 -18.452 7.054 1.00 83.31 211 HIS A N 1
ATOM 1587 C CA . HIS A 1 211 ? 9.732 -19.768 6.437 1.00 83.31 211 HIS A CA 1
ATOM 1588 C C . HIS A 1 211 ? 10.794 -20.755 6.951 1.00 83.31 211 HIS A C 1
ATOM 1590 O O . HIS A 1 211 ? 10.468 -21.857 7.393 1.00 83.31 211 HIS A O 1
ATOM 1596 N N . GLN A 1 212 ? 12.061 -20.332 7.011 1.00 83.88 212 GLN A N 1
ATOM 1597 C CA . GLN A 1 212 ? 13.150 -21.151 7.557 1.00 83.88 212 GLN A CA 1
ATOM 1598 C C . GLN A 1 212 ? 12.908 -21.548 9.022 1.00 83.88 212 GLN A C 1
ATOM 1600 O O . GLN A 1 212 ? 13.119 -22.705 9.394 1.00 83.88 212 GLN A O 1
ATOM 1605 N N . ARG A 1 213 ? 12.424 -20.621 9.860 1.00 83.50 213 ARG A N 1
ATOM 1606 C CA . ARG A 1 213 ? 12.104 -20.905 11.271 1.00 83.50 213 ARG A CA 1
ATOM 1607 C C . ARG A 1 213 ? 10.958 -21.904 11.421 1.00 83.50 213 ARG A C 1
ATOM 1609 O O . ARG A 1 213 ? 10.982 -22.715 12.347 1.00 83.50 213 ARG A O 1
ATOM 1616 N N . GLN A 1 214 ? 9.964 -21.857 10.537 1.00 77.00 214 GLN A N 1
ATOM 1617 C CA . GLN A 1 214 ? 8.870 -22.828 10.532 1.00 77.00 214 GLN A CA 1
ATOM 1618 C C . GLN A 1 214 ? 9.338 -24.220 10.089 1.00 77.00 214 GLN A C 1
ATOM 1620 O O . GLN A 1 214 ? 9.022 -25.198 10.767 1.00 77.00 214 GLN A O 1
ATOM 1625 N N . ASN A 1 215 ? 10.155 -24.324 9.035 1.00 75.38 215 ASN A N 1
ATOM 1626 C CA . ASN A 1 215 ? 10.682 -25.615 8.573 1.00 75.38 215 ASN A CA 1
ATOM 1627 C C . ASN A 1 215 ? 11.536 -26.307 9.643 1.00 75.38 215 ASN A C 1
ATOM 1629 O O . ASN A 1 215 ? 11.396 -27.512 9.855 1.00 75.38 215 ASN A O 1
ATOM 1633 N N . GLN A 1 216 ? 12.358 -25.541 10.373 1.00 78.44 216 GLN A N 1
ATOM 1634 C CA . GLN A 1 216 ? 13.142 -26.062 11.498 1.00 78.44 216 GLN A CA 1
ATOM 1635 C C . GLN A 1 216 ? 12.254 -26.618 12.618 1.00 78.44 216 GLN A C 1
ATOM 1637 O O . GLN A 1 216 ? 12.536 -27.692 13.146 1.00 78.44 216 GLN A O 1
ATOM 1642 N N . ARG A 1 217 ? 11.162 -25.921 12.964 1.00 77.12 217 ARG A N 1
ATOM 1643 C CA . ARG A 1 217 ? 10.199 -26.397 13.973 1.00 77.12 217 ARG A CA 1
ATOM 1644 C C . ARG A 1 217 ? 9.488 -27.677 13.538 1.00 77.12 217 ARG A C 1
ATOM 1646 O O . ARG A 1 217 ? 9.279 -28.556 14.366 1.00 77.12 217 ARG A O 1
ATOM 1653 N N . ASN A 1 218 ? 9.162 -27.789 12.255 1.00 70.50 218 ASN A N 1
ATOM 1654 C CA . ASN A 1 218 ? 8.402 -28.913 11.711 1.00 70.50 218 ASN A CA 1
ATOM 1655 C C . ASN A 1 218 ? 9.277 -30.107 11.286 1.00 70.50 218 ASN A C 1
ATOM 1657 O O . ASN A 1 218 ? 8.742 -31.073 10.750 1.00 70.50 218 ASN A O 1
ATOM 1661 N N . GLN A 1 219 ? 10.604 -30.055 11.492 1.00 66.06 219 GLN A N 1
ATOM 1662 C CA . GLN A 1 219 ? 11.569 -31.088 11.069 1.00 66.06 219 GLN A CA 1
ATOM 1663 C C . GLN A 1 219 ? 11.423 -31.505 9.589 1.00 66.06 219 GLN A C 1
ATOM 1665 O O . GLN A 1 219 ? 11.769 -32.623 9.203 1.00 66.06 219 GLN A O 1
ATOM 1670 N N . SER A 1 220 ? 10.916 -30.605 8.741 1.00 64.31 220 SER A N 1
ATOM 1671 C CA . SER A 1 220 ? 10.731 -30.860 7.313 1.00 64.31 220 SER A CA 1
ATOM 1672 C C . SER A 1 220 ? 12.027 -30.557 6.566 1.00 64.31 220 SER A C 1
ATOM 1674 O O . SER A 1 220 ? 12.551 -29.448 6.641 1.00 64.31 220 SER A O 1
ATOM 1676 N N . ARG A 1 221 ? 12.539 -31.548 5.827 1.00 54.38 221 ARG A N 1
ATOM 1677 C CA . ARG A 1 221 ? 13.727 -31.441 4.956 1.00 54.38 221 ARG A CA 1
ATOM 1678 C C . ARG A 1 221 ? 13.418 -30.873 3.565 1.00 54.38 221 ARG A C 1
ATOM 1680 O O . ARG A 1 221 ? 14.221 -31.022 2.651 1.00 54.38 221 ARG A O 1
ATOM 1687 N N . SER A 1 222 ? 12.248 -30.270 3.370 1.00 56.38 222 SER A N 1
ATOM 1688 C CA . SER A 1 222 ? 11.901 -29.681 2.079 1.00 56.38 222 SER A CA 1
ATOM 1689 C C . SER A 1 222 ? 12.731 -28.411 1.844 1.00 56.38 222 SER A C 1
ATOM 1691 O O . SER A 1 222 ? 12.487 -27.372 2.450 1.00 56.38 222 SER A O 1
ATOM 1693 N N . GLU A 1 223 ? 13.745 -28.526 0.983 1.00 53.31 223 GLU A N 1
ATOM 1694 C CA . GLU A 1 223 ? 14.635 -27.437 0.541 1.00 53.31 223 GLU A CA 1
ATOM 1695 C C . GLU A 1 223 ? 14.007 -26.538 -0.535 1.00 53.31 223 GLU A C 1
ATOM 1697 O O . GLU A 1 223 ? 14.650 -25.605 -1.014 1.00 53.31 223 GLU A O 1
ATOM 1702 N N . THR A 1 224 ? 12.761 -26.790 -0.946 1.00 55.25 224 THR A N 1
ATOM 1703 C CA . THR A 1 224 ? 12.108 -25.945 -1.948 1.00 55.25 224 THR A CA 1
ATOM 1704 C C . THR A 1 224 ? 11.897 -24.543 -1.393 1.00 55.25 224 THR A C 1
ATOM 1706 O O . THR A 1 224 ? 11.094 -24.324 -0.486 1.00 55.25 224 THR A O 1
ATOM 1709 N N . GLN A 1 225 ? 12.629 -23.588 -1.965 1.00 57.12 225 GLN A N 1
ATOM 1710 C CA . GLN A 1 225 ? 12.434 -22.167 -1.739 1.00 57.12 225 GLN A CA 1
ATOM 1711 C C . GLN A 1 225 ? 10.990 -21.822 -2.108 1.00 57.12 225 GLN A C 1
ATOM 1713 O O . GLN A 1 225 ? 10.587 -21.977 -3.260 1.00 57.12 225 GLN A O 1
ATOM 1718 N N . SER A 1 226 ? 10.201 -21.394 -1.122 1.00 65.75 226 SER A N 1
ATOM 1719 C CA . SER A 1 226 ? 8.833 -20.950 -1.385 1.00 65.75 226 SER A CA 1
ATOM 1720 C C . SER A 1 226 ? 8.879 -19.784 -2.367 1.00 65.75 226 SER A C 1
A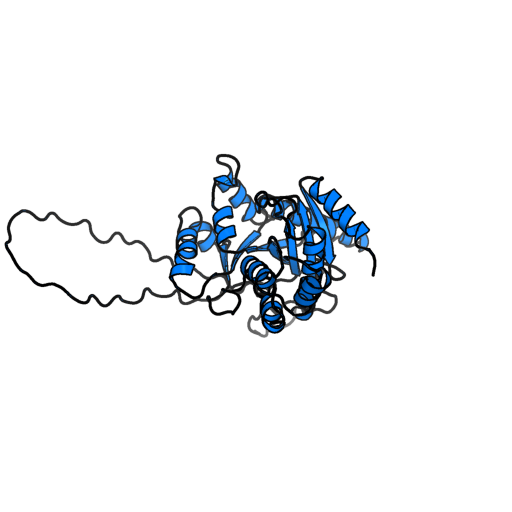TOM 1722 O O . SER A 1 226 ? 9.601 -18.807 -2.143 1.00 65.75 226 SER A O 1
ATOM 1724 N N . GLN A 1 227 ? 8.134 -19.897 -3.465 1.00 82.38 227 GLN A N 1
ATOM 1725 C CA . GLN A 1 227 ? 7.923 -18.783 -4.379 1.00 82.38 227 GLN A CA 1
ATOM 1726 C C . GLN A 1 227 ? 7.172 -17.693 -3.607 1.00 82.38 227 GLN A C 1
ATOM 1728 O O . GLN A 1 227 ? 6.101 -17.950 -3.061 1.00 82.38 227 GLN A O 1
ATOM 1733 N N . ILE A 1 228 ? 7.782 -16.510 -3.502 1.00 89.44 228 ILE A N 1
ATOM 1734 C CA . ILE A 1 228 ? 7.216 -15.344 -2.817 1.00 89.44 228 ILE A CA 1
ATOM 1735 C C . ILE A 1 228 ? 7.110 -14.229 -3.848 1.00 89.44 228 ILE A C 1
ATOM 1737 O O . ILE A 1 228 ? 8.138 -13.683 -4.268 1.00 89.44 228 ILE A O 1
ATOM 1741 N N . ASP A 1 229 ? 5.873 -13.891 -4.184 1.00 91.69 229 ASP A N 1
ATOM 1742 C CA . ASP A 1 229 ? 5.508 -12.792 -5.064 1.00 91.69 229 ASP A CA 1
ATOM 1743 C C . ASP A 1 229 ? 4.933 -11.646 -4.223 1.00 91.69 229 ASP A C 1
ATOM 1745 O O . ASP A 1 229 ? 4.120 -11.852 -3.314 1.00 91.69 229 ASP A O 1
ATOM 1749 N N . LEU A 1 230 ? 5.375 -10.422 -4.508 1.00 95.81 230 LEU A N 1
ATOM 1750 C CA . LEU A 1 230 ? 4.935 -9.215 -3.809 1.00 95.81 230 LEU A CA 1
ATOM 1751 C C . LEU A 1 230 ? 4.218 -8.301 -4.798 1.00 95.81 230 LEU A C 1
ATOM 1753 O O . LEU A 1 230 ? 4.772 -7.967 -5.840 1.00 95.81 230 LEU A O 1
ATOM 1757 N N . THR A 1 231 ? 3.024 -7.833 -4.465 1.00 97.31 231 THR A N 1
ATOM 1758 C CA . THR A 1 231 ? 2.308 -6.855 -5.289 1.00 97.31 231 THR A CA 1
ATOM 1759 C C . THR A 1 231 ? 2.040 -5.603 -4.479 1.00 97.31 231 THR A C 1
ATOM 1761 O O . THR A 1 231 ? 1.235 -5.621 -3.553 1.00 97.31 231 THR A O 1
ATOM 1764 N N . PHE A 1 232 ? 2.708 -4.504 -4.820 1.00 97.94 232 PHE A N 1
ATOM 1765 C CA . PHE A 1 232 ? 2.461 -3.212 -4.192 1.00 97.94 232 PHE A CA 1
ATOM 1766 C C . PHE A 1 232 ? 1.260 -2.536 -4.847 1.00 97.94 232 PHE A C 1
ATOM 1768 O O . PHE A 1 232 ? 1.292 -2.174 -6.024 1.00 97.94 232 PHE A O 1
ATOM 1775 N N . LEU A 1 233 ? 0.215 -2.343 -4.051 1.00 96.62 233 LEU A N 1
ATOM 1776 C CA . LEU A 1 233 ? -0.950 -1.543 -4.381 1.00 96.62 233 LEU A CA 1
ATOM 1777 C C . LEU A 1 233 ? -0.625 -0.084 -4.062 1.00 96.62 233 LEU A C 1
ATOM 1779 O O . LEU A 1 233 ? -0.348 0.262 -2.911 1.00 96.62 233 LEU A O 1
ATOM 1783 N N . ILE A 1 234 ? -0.624 0.768 -5.081 1.00 92.81 234 ILE A N 1
ATOM 1784 C CA . ILE A 1 234 ? -0.215 2.173 -4.970 1.00 92.81 234 ILE A CA 1
ATOM 1785 C C . ILE A 1 234 ? -1.218 3.090 -5.669 1.00 92.81 234 ILE A C 1
ATOM 1787 O O . ILE A 1 234 ? -1.986 2.648 -6.512 1.00 92.81 234 ILE A O 1
ATOM 1791 N N . GLY A 1 235 ? -1.225 4.377 -5.326 1.00 88.31 235 GLY A N 1
ATOM 1792 C CA . GLY A 1 235 ? -1.955 5.387 -6.101 1.00 88.31 235 GLY A CA 1
ATOM 1793 C C . GLY A 1 235 ? -1.111 5.954 -7.246 1.00 88.31 235 GLY A C 1
ATOM 1794 O O . GLY A 1 235 ? 0.118 5.848 -7.221 1.00 88.31 235 GLY A O 1
ATOM 1795 N N . THR A 1 236 ? -1.757 6.638 -8.194 1.00 85.94 236 THR A N 1
ATOM 1796 C CA . THR A 1 236 ? -1.100 7.283 -9.347 1.00 85.94 236 THR A CA 1
ATOM 1797 C C . THR A 1 236 ? 0.025 8.239 -8.936 1.00 85.94 236 THR A C 1
ATOM 1799 O O . THR A 1 236 ? 1.112 8.180 -9.502 1.00 85.94 236 THR A O 1
ATOM 1802 N N . ASP A 1 237 ? -0.167 9.065 -7.901 1.00 85.38 237 ASP A N 1
ATOM 1803 C CA . ASP A 1 237 ? 0.882 9.971 -7.402 1.00 85.38 237 ASP A CA 1
ATOM 1804 C C . ASP A 1 237 ? 2.133 9.213 -6.931 1.00 85.38 237 ASP A C 1
ATOM 1806 O O . ASP A 1 237 ? 3.266 9.633 -7.157 1.00 85.38 237 ASP A O 1
ATOM 1810 N N . THR A 1 238 ? 1.939 8.063 -6.284 1.00 90.25 238 THR A N 1
ATOM 1811 C CA . THR A 1 238 ? 3.042 7.206 -5.842 1.00 90.25 238 THR A CA 1
ATOM 1812 C C . THR A 1 238 ? 3.706 6.519 -7.031 1.00 90.25 238 THR A C 1
ATOM 1814 O O . THR A 1 238 ? 4.932 6.445 -7.063 1.00 90.25 238 THR A O 1
ATOM 1817 N N . LEU A 1 239 ? 2.936 6.083 -8.036 1.00 92.12 239 LEU A N 1
ATOM 1818 C CA . LEU A 1 239 ? 3.479 5.543 -9.286 1.00 92.12 239 LEU A CA 1
ATOM 1819 C C . LEU A 1 239 ? 4.401 6.564 -9.970 1.00 92.12 239 LEU A C 1
ATOM 1821 O O . LEU A 1 239 ? 5.501 6.207 -10.388 1.00 92.12 239 LEU A O 1
ATOM 1825 N N . VAL A 1 240 ? 4.003 7.842 -10.000 1.00 90.62 240 VAL A N 1
ATOM 1826 C CA . VAL A 1 240 ? 4.839 8.943 -10.506 1.00 90.62 240 VAL A CA 1
ATOM 1827 C C . VAL A 1 240 ? 6.173 9.022 -9.785 1.00 90.62 240 VAL A C 1
ATOM 1829 O O . VAL A 1 240 ? 7.213 9.111 -10.432 1.00 90.62 240 VAL A O 1
ATOM 1832 N N . ARG A 1 241 ? 6.166 8.906 -8.458 1.00 90.88 241 ARG A N 1
ATOM 1833 C CA . ARG A 1 241 ? 7.393 8.949 -7.653 1.00 90.88 241 ARG A CA 1
ATOM 1834 C C . ARG A 1 241 ? 8.295 7.737 -7.868 1.00 90.88 241 ARG A C 1
ATOM 1836 O O . ARG A 1 241 ? 9.509 7.884 -7.822 1.00 90.88 241 ARG A O 1
ATOM 1843 N N . VAL A 1 242 ? 7.728 6.555 -8.114 1.00 93.50 242 VAL A N 1
ATOM 1844 C CA . VAL A 1 242 ? 8.515 5.344 -8.405 1.00 93.50 242 VAL A CA 1
ATOM 1845 C C . VAL A 1 242 ? 9.319 5.489 -9.702 1.00 93.50 242 VAL A C 1
ATOM 1847 O O . VAL A 1 242 ? 10.416 4.955 -9.804 1.00 93.50 242 VAL A O 1
ATOM 1850 N N . PHE A 1 243 ? 8.819 6.236 -10.685 1.00 94.12 243 PHE A N 1
ATOM 1851 C CA . PHE A 1 243 ? 9.511 6.450 -11.962 1.00 94.12 243 PHE A CA 1
ATOM 1852 C C . PHE A 1 243 ? 10.111 7.857 -12.105 1.00 94.12 243 PHE A C 1
ATOM 1854 O O . PHE A 1 243 ? 10.360 8.326 -13.219 1.00 94.12 243 PHE A O 1
ATOM 1861 N N . ASP A 1 244 ? 10.355 8.538 -10.984 1.00 91.50 244 ASP A N 1
ATOM 1862 C CA . ASP A 1 244 ? 11.020 9.836 -10.948 1.00 91.50 244 ASP A CA 1
ATOM 1863 C C . ASP A 1 244 ? 12.453 9.684 -10.396 1.00 91.50 244 ASP A C 1
ATOM 1865 O O . ASP A 1 244 ? 12.626 9.355 -9.217 1.00 91.50 244 ASP A O 1
ATOM 1869 N N . PRO A 1 245 ? 13.495 9.962 -11.212 1.00 92.50 245 PRO A N 1
ATOM 1870 C CA . PRO A 1 245 ? 14.897 9.820 -10.817 1.00 92.50 245 PRO A CA 1
ATOM 1871 C C . PRO A 1 245 ? 15.292 10.578 -9.545 1.00 92.50 245 PRO A C 1
ATOM 1873 O O . PRO A 1 245 ? 16.278 10.212 -8.913 1.00 92.50 245 PRO A O 1
ATOM 1876 N N . ARG A 1 246 ? 14.543 11.615 -9.142 1.00 91.19 246 ARG A N 1
ATOM 1877 C CA . ARG A 1 246 ? 14.829 12.403 -7.929 1.00 91.19 246 ARG A CA 1
ATOM 1878 C C . ARG A 1 246 ? 14.688 11.602 -6.633 1.00 91.19 246 ARG A C 1
ATOM 1880 O O . ARG A 1 246 ? 15.235 12.018 -5.616 1.00 91.19 246 ARG A O 1
ATOM 1887 N N . PHE A 1 247 ? 13.974 10.473 -6.656 1.00 88.56 247 PHE A N 1
ATOM 1888 C CA . PHE A 1 247 ? 13.831 9.577 -5.500 1.00 88.56 247 PHE A CA 1
ATOM 1889 C C . PHE A 1 247 ? 14.909 8.486 -5.434 1.00 88.56 247 PHE A C 1
ATOM 1891 O O . PHE A 1 247 ? 14.838 7.606 -4.576 1.00 88.56 247 PHE A O 1
ATOM 1898 N N . TYR A 1 248 ? 15.907 8.545 -6.316 1.00 91.00 248 TYR A N 1
ATOM 1899 C CA . TYR A 1 248 ? 16.975 7.560 -6.432 1.00 91.00 248 TYR A CA 1
ATOM 1900 C C . TYR A 1 248 ? 18.345 8.238 -6.352 1.00 91.00 248 TYR A C 1
ATOM 1902 O O . TYR A 1 248 ? 18.475 9.416 -6.701 1.00 91.00 248 TYR A O 1
ATOM 1910 N N . PRO A 1 249 ? 19.397 7.513 -5.932 1.00 93.25 249 PRO A N 1
ATOM 1911 C CA . PRO A 1 249 ? 20.757 7.983 -6.141 1.00 93.25 249 PRO A CA 1
ATOM 1912 C C . PRO A 1 249 ? 21.017 8.263 -7.635 1.00 93.25 249 PRO A C 1
ATOM 1914 O O . PRO A 1 249 ? 20.434 7.590 -8.498 1.00 93.25 249 PRO A O 1
ATOM 1917 N N . PRO A 1 250 ? 21.877 9.244 -7.971 1.00 95.25 250 PRO A N 1
ATOM 1918 C CA . PRO A 1 250 ? 22.116 9.635 -9.357 1.00 95.25 250 PRO A CA 1
ATOM 1919 C C . PRO A 1 250 ? 22.513 8.448 -10.245 1.00 95.25 250 PRO A C 1
ATOM 1921 O O . PRO A 1 250 ? 23.539 7.814 -10.025 1.00 95.25 250 PRO A O 1
ATOM 1924 N N . GLY A 1 251 ? 21.702 8.161 -11.268 1.00 94.38 251 GLY A N 1
ATOM 1925 C CA . GLY A 1 251 ? 21.958 7.085 -12.235 1.00 94.38 251 GLY A CA 1
ATOM 1926 C C . GLY A 1 251 ? 21.574 5.670 -11.780 1.00 94.38 251 GLY A C 1
ATOM 1927 O O . GLY A 1 251 ? 21.727 4.738 -12.562 1.00 94.38 251 GLY A O 1
ATOM 1928 N N . GLU A 1 252 ? 21.039 5.488 -10.569 1.00 95.56 252 GLU A N 1
ATOM 1929 C CA . GLU A 1 252 ? 20.732 4.153 -10.022 1.00 95.56 252 GLU A CA 1
ATOM 1930 C C . GLU A 1 252 ? 19.269 3.713 -10.198 1.00 95.56 252 GLU A C 1
ATOM 1932 O O . GLU A 1 252 ? 18.936 2.564 -9.915 1.00 95.56 252 GLU A O 1
ATOM 1937 N N . MET A 1 253 ? 18.373 4.592 -10.668 1.00 95.00 253 MET A N 1
ATOM 1938 C CA . MET A 1 253 ? 16.938 4.279 -10.774 1.00 95.00 253 MET A CA 1
ATOM 1939 C C . MET A 1 253 ? 16.673 3.008 -11.589 1.00 95.00 253 MET A C 1
ATOM 1941 O O . MET A 1 253 ? 15.938 2.133 -11.143 1.00 95.00 253 MET A O 1
ATOM 1945 N N . GLU A 1 254 ? 17.285 2.891 -12.767 1.00 95.00 254 GLU A N 1
ATOM 1946 C CA . GLU A 1 254 ? 17.049 1.766 -13.672 1.00 95.00 254 GLU A CA 1
ATOM 1947 C C . GLU A 1 254 ? 17.487 0.432 -13.053 1.00 95.00 254 GLU A C 1
ATOM 1949 O O . GLU A 1 254 ? 16.684 -0.491 -12.977 1.00 95.00 254 GLU A O 1
ATOM 1954 N N . SER A 1 255 ? 18.707 0.345 -12.516 1.00 96.12 255 SER A N 1
ATOM 1955 C CA . SER A 1 255 ? 19.221 -0.892 -11.910 1.00 96.12 255 SER A CA 1
ATOM 1956 C C . SER A 1 255 ? 18.433 -1.306 -10.662 1.00 96.12 255 SER A C 1
ATOM 1958 O O . SER A 1 255 ? 18.241 -2.496 -10.395 1.00 96.12 255 SER A O 1
ATOM 1960 N N . LEU A 1 256 ? 17.931 -0.337 -9.893 1.00 96.44 256 LEU A N 1
ATOM 1961 C CA . LEU A 1 256 ? 17.091 -0.593 -8.728 1.00 96.44 256 LEU A CA 1
ATOM 1962 C C . LEU A 1 256 ? 15.682 -1.060 -9.123 1.00 96.44 256 LEU A C 1
ATOM 1964 O O . LEU A 1 256 ? 15.146 -1.964 -8.478 1.00 96.44 256 LEU A O 1
ATOM 1968 N N . LEU A 1 257 ? 15.096 -0.506 -10.188 1.00 96.75 257 LEU A N 1
ATOM 1969 C CA . LEU A 1 257 ? 13.826 -0.982 -10.746 1.00 96.75 257 LEU A CA 1
ATOM 1970 C C . LEU A 1 257 ? 13.974 -2.370 -11.383 1.00 96.75 257 LEU A C 1
ATOM 1972 O O . LEU A 1 257 ? 13.147 -3.243 -11.127 1.00 96.75 257 LEU A O 1
ATOM 1976 N N . GLU A 1 258 ? 15.057 -2.629 -12.118 1.00 96.50 258 GLU A N 1
ATOM 1977 C CA . GLU A 1 258 ? 15.387 -3.971 -12.610 1.00 96.50 258 GLU A CA 1
ATOM 1978 C C . GLU A 1 258 ? 15.453 -4.972 -11.459 1.00 96.50 258 GLU A C 1
ATOM 1980 O O . GLU A 1 258 ? 14.864 -6.052 -11.540 1.00 96.50 258 GLU A O 1
ATOM 1985 N N . ARG A 1 259 ? 16.092 -4.601 -10.344 1.00 96.38 259 ARG A N 1
ATOM 1986 C CA . ARG A 1 259 ? 16.138 -5.442 -9.145 1.00 96.38 259 ARG A CA 1
ATOM 1987 C C . ARG A 1 259 ? 14.764 -5.652 -8.513 1.00 96.38 259 ARG A C 1
ATOM 1989 O O . ARG A 1 259 ? 14.487 -6.755 -8.054 1.00 96.38 259 ARG A O 1
ATOM 1996 N N . LEU A 1 260 ? 13.911 -4.629 -8.476 1.00 96.75 260 LEU A N 1
ATOM 1997 C CA . LEU A 1 260 ? 12.545 -4.729 -7.953 1.00 96.75 260 LEU A CA 1
ATOM 1998 C C . LEU A 1 260 ? 11.717 -5.758 -8.729 1.00 96.75 260 LEU A C 1
ATOM 2000 O O . LEU A 1 260 ? 11.084 -6.620 -8.121 1.00 96.75 260 LEU A O 1
ATOM 2004 N N . PHE A 1 261 ? 11.754 -5.674 -10.058 1.00 95.88 261 PHE A N 1
ATOM 2005 C CA . PHE A 1 261 ? 10.893 -6.455 -10.943 1.00 95.88 261 PHE A CA 1
ATOM 2006 C C . PHE A 1 261 ? 11.455 -7.835 -11.293 1.00 95.88 261 PHE A C 1
ATOM 2008 O O . PHE A 1 261 ? 10.692 -8.763 -11.547 1.00 95.88 261 PHE A O 1
ATOM 2015 N N . THR A 1 262 ? 12.779 -8.011 -11.282 1.00 93.56 262 THR A N 1
ATOM 2016 C CA . THR A 1 262 ? 13.401 -9.303 -11.603 1.00 93.56 262 THR A CA 1
ATOM 2017 C C . THR A 1 262 ? 12.935 -10.382 -10.620 1.00 93.56 262 THR A C 1
ATOM 2019 O O . THR A 1 262 ? 13.006 -10.160 -9.411 1.00 93.56 262 THR A O 1
ATOM 2022 N N . PRO A 1 263 ? 12.484 -11.556 -11.096 1.00 89.25 263 PRO A N 1
ATOM 2023 C CA . PRO A 1 263 ? 12.121 -12.680 -10.242 1.00 89.25 263 PRO A CA 1
ATOM 2024 C C . PRO A 1 263 ? 13.206 -13.093 -9.247 1.00 89.25 263 PRO A C 1
ATOM 2026 O O . PRO A 1 263 ? 14.404 -12.861 -9.429 1.00 89.25 263 PRO A O 1
ATOM 2029 N N . SER A 1 264 ? 12.763 -13.723 -8.168 1.00 84.00 264 SER A N 1
ATOM 2030 C CA . SER A 1 264 ? 13.596 -14.050 -7.014 1.00 84.00 264 SER A CA 1
ATOM 2031 C C . SER A 1 264 ? 14.715 -15.031 -7.294 1.00 84.00 264 SER A C 1
ATOM 2033 O O . SER A 1 264 ? 15.829 -14.880 -6.802 1.00 84.00 264 SER A O 1
ATOM 2035 N N . ASP A 1 265 ? 14.397 -16.034 -8.101 1.00 83.31 265 ASP A N 1
ATOM 2036 C CA . ASP A 1 265 ? 15.303 -17.061 -8.599 1.00 83.31 265 ASP A CA 1
ATOM 2037 C C . ASP A 1 265 ? 16.384 -16.480 -9.525 1.00 83.31 265 ASP A C 1
ATOM 2039 O O . ASP A 1 265 ? 17.415 -17.108 -9.746 1.00 83.31 265 ASP A O 1
ATOM 2043 N N . ARG A 1 266 ? 16.183 -15.251 -10.017 1.00 88.12 266 ARG A N 1
ATOM 2044 C CA . ARG A 1 266 ? 17.135 -14.487 -10.832 1.00 88.12 266 ARG A CA 1
ATOM 2045 C C . ARG A 1 266 ? 17.794 -13.322 -10.087 1.00 88.12 266 ARG A C 1
ATOM 2047 O O . ARG A 1 266 ? 18.404 -12.462 -10.714 1.00 88.12 266 ARG A O 1
ATOM 2054 N N . GLY A 1 267 ? 17.700 -13.289 -8.757 1.00 85.75 267 GLY A N 1
ATOM 2055 C CA . GLY A 1 267 ? 18.411 -12.320 -7.914 1.00 85.75 267 GLY A CA 1
ATOM 2056 C C . GLY A 1 267 ? 17.703 -10.978 -7.696 1.00 85.75 267 GLY A C 1
ATOM 2057 O O . GLY A 1 267 ? 18.319 -10.054 -7.156 1.00 85.75 267 GLY A O 1
ATOM 2058 N N . GLY A 1 268 ? 16.428 -10.857 -8.081 1.00 91.94 268 GLY A N 1
ATOM 2059 C CA . GLY A 1 268 ? 15.602 -9.683 -7.786 1.00 91.94 268 GLY A CA 1
ATOM 2060 C C . GLY A 1 268 ? 14.524 -9.919 -6.722 1.00 91.94 268 GLY A C 1
ATOM 2061 O O . GLY A 1 268 ? 14.548 -10.890 -5.958 1.00 91.94 268 GLY A O 1
ATOM 2062 N N . TYR A 1 269 ? 13.564 -8.998 -6.645 1.00 92.75 269 TYR A N 1
ATOM 2063 C CA . TYR A 1 269 ? 12.482 -9.034 -5.662 1.00 92.75 269 TYR A CA 1
ATOM 2064 C C . TYR A 1 269 ? 11.158 -9.595 -6.192 1.00 92.75 269 TYR A C 1
ATOM 2066 O O . TYR A 1 269 ? 10.302 -9.945 -5.382 1.00 92.75 269 TYR A O 1
ATOM 2074 N N . GLY A 1 270 ? 11.021 -9.808 -7.502 1.00 89.81 270 GLY A N 1
ATOM 2075 C CA . GLY A 1 270 ? 9.818 -10.376 -8.120 1.00 89.81 270 GLY A CA 1
ATOM 2076 C C . GLY A 1 270 ? 8.558 -9.577 -7.794 1.00 89.81 270 GLY A C 1
ATOM 2077 O O . GLY A 1 270 ? 7.473 -10.144 -7.701 1.00 89.81 270 GLY A O 1
ATOM 2078 N N . ALA A 1 271 ? 8.709 -8.279 -7.529 1.00 95.44 271 ALA A N 1
ATOM 2079 C CA . ALA A 1 271 ? 7.594 -7.441 -7.147 1.00 95.44 271 ALA A CA 1
ATOM 2080 C C . ALA A 1 271 ? 6.816 -6.990 -8.386 1.00 95.44 271 ALA A C 1
ATOM 2082 O O . ALA A 1 271 ? 7.379 -6.850 -9.470 1.00 95.44 271 ALA A O 1
ATOM 2083 N N . THR A 1 272 ? 5.536 -6.690 -8.218 1.00 95.94 272 THR A N 1
ATOM 2084 C CA . THR A 1 272 ? 4.739 -5.961 -9.207 1.00 95.94 272 THR A CA 1
ATOM 2085 C C . THR A 1 272 ? 4.129 -4.714 -8.579 1.00 95.94 272 THR A C 1
ATOM 2087 O O . THR A 1 272 ? 3.979 -4.624 -7.358 1.00 95.94 272 THR A O 1
ATOM 2090 N N . LEU A 1 273 ? 3.815 -3.726 -9.412 1.00 96.44 273 LEU A N 1
ATOM 2091 C CA . LEU A 1 273 ? 3.110 -2.511 -9.026 1.00 96.44 273 LEU A CA 1
ATOM 2092 C C . LEU A 1 273 ? 1.725 -2.528 -9.658 1.00 96.44 273 LEU A C 1
ATOM 2094 O O . LEU A 1 273 ? 1.581 -2.669 -10.874 1.00 96.44 273 LEU A O 1
ATOM 2098 N N . VAL A 1 274 ? 0.709 -2.331 -8.833 1.00 95.06 274 VAL A N 1
ATOM 2099 C CA . VAL A 1 274 ? -0.673 -2.168 -9.267 1.00 95.06 274 VAL A CA 1
ATOM 2100 C C . VAL A 1 274 ? -1.122 -0.781 -8.834 1.00 95.06 274 VAL A C 1
ATOM 2102 O O . VAL A 1 274 ? -1.282 -0.511 -7.644 1.00 95.06 274 VAL A O 1
ATOM 2105 N N . SER A 1 275 ? -1.289 0.111 -9.806 1.00 92.88 275 SER A N 1
ATOM 2106 C CA . SER A 1 275 ? -1.759 1.467 -9.558 1.00 92.88 275 SER A CA 1
ATOM 2107 C C . SER A 1 275 ? -3.282 1.494 -9.556 1.00 92.88 275 SER A C 1
ATOM 2109 O O . SER A 1 275 ? -3.913 1.182 -10.565 1.00 92.88 275 SER A O 1
ATOM 2111 N N . ALA A 1 276 ? -3.870 1.865 -8.423 1.00 89.75 276 ALA A N 1
ATOM 2112 C CA . ALA A 1 276 ? -5.290 2.147 -8.311 1.00 89.75 276 ALA A CA 1
ATOM 2113 C C . ALA A 1 276 ? -5.609 3.444 -9.053 1.00 89.75 276 ALA A C 1
ATOM 2115 O O . ALA A 1 276 ? -5.050 4.504 -8.744 1.00 89.75 276 ALA A O 1
ATOM 2116 N N . ARG A 1 277 ? -6.506 3.337 -10.031 1.00 84.94 277 ARG A N 1
ATOM 2117 C CA . ARG A 1 277 ? -6.946 4.459 -10.850 1.00 84.94 277 ARG A CA 1
ATOM 2118 C C . ARG A 1 277 ? -7.652 5.500 -9.980 1.00 84.94 277 ARG A C 1
ATOM 2120 O O . ARG A 1 277 ? -8.410 5.158 -9.069 1.00 84.94 277 ARG A O 1
ATOM 2127 N N . ARG A 1 278 ? -7.381 6.776 -10.261 1.00 76.88 278 ARG A N 1
ATOM 2128 C CA . ARG A 1 278 ? -8.045 7.925 -9.633 1.00 76.88 278 ARG A CA 1
ATOM 2129 C C . ARG A 1 278 ? -8.966 8.611 -10.630 1.00 76.88 278 ARG A C 1
ATOM 2131 O O . ARG A 1 278 ? -8.667 8.642 -11.821 1.00 76.88 278 ARG A O 1
ATOM 2138 N N . GLY A 1 279 ? -10.021 9.211 -10.088 1.00 74.62 279 GLY A N 1
ATOM 2139 C CA . GLY A 1 279 ? -10.965 10.025 -10.836 1.00 74.62 279 GLY A CA 1
ATOM 2140 C C . GLY A 1 279 ? -11.847 9.242 -11.803 1.00 74.62 279 GLY A C 1
ATOM 2141 O O . GLY A 1 279 ? -11.546 8.126 -12.241 1.00 74.62 279 GLY A O 1
ATOM 2142 N N . THR A 1 280 ? -12.981 9.846 -12.115 1.00 75.31 280 THR A N 1
ATOM 2143 C CA . THR A 1 280 ? -13.998 9.286 -13.005 1.00 75.31 280 THR A CA 1
ATOM 2144 C C . THR A 1 280 ? -13.872 9.864 -14.413 1.00 75.31 280 THR A C 1
ATOM 2146 O O . THR A 1 280 ? -14.224 9.187 -15.380 1.00 75.31 280 THR A O 1
ATOM 2149 N N . GLU A 1 281 ? -13.265 11.047 -14.550 1.00 78.38 281 GLU A N 1
ATOM 2150 C CA . GLU A 1 281 ? -13.172 11.787 -15.805 1.00 78.38 281 GLU A CA 1
ATOM 2151 C C . GLU A 1 281 ? -11.865 11.504 -16.572 1.00 78.38 281 GLU A C 1
ATOM 2153 O O . GLU A 1 281 ? -10.827 11.206 -15.972 1.00 78.38 281 GLU A O 1
ATOM 2158 N N . PRO A 1 282 ? -11.848 11.636 -17.915 1.00 77.38 282 PRO A N 1
ATOM 2159 C CA . PRO A 1 282 ? -10.632 11.456 -18.714 1.00 77.38 282 PRO A CA 1
ATOM 2160 C C . PRO A 1 282 ? -9.471 12.377 -18.309 1.00 77.38 282 PRO A C 1
ATOM 2162 O O . PRO A 1 282 ? -8.313 11.972 -18.384 1.00 77.38 282 PRO A O 1
ATOM 2165 N N . SER A 1 283 ? -9.756 13.598 -17.843 1.00 79.12 283 SER A N 1
ATOM 2166 C CA . SER A 1 283 ? -8.731 14.540 -17.372 1.00 79.12 283 SER A CA 1
ATOM 2167 C C . SER A 1 283 ? -7.976 14.030 -16.147 1.00 79.12 283 SER A C 1
ATOM 2169 O O . SER A 1 283 ? -6.775 14.263 -16.036 1.00 79.12 283 SER A O 1
ATOM 2171 N N . ASP A 1 284 ? -8.650 13.288 -15.265 1.00 73.25 284 ASP A N 1
ATOM 2172 C CA . ASP A 1 284 ? -8.028 12.695 -14.077 1.00 73.25 284 ASP A CA 1
ATOM 2173 C C . ASP A 1 284 ? -7.048 11.576 -14.460 1.00 73.25 284 ASP A C 1
ATOM 2175 O O . ASP A 1 284 ? -6.091 11.282 -13.741 1.00 73.25 284 ASP A O 1
ATOM 2179 N N . ARG A 1 285 ? -7.273 10.978 -15.636 1.00 79.56 285 ARG A N 1
ATOM 2180 C CA . ARG A 1 285 ? -6.498 9.863 -16.185 1.00 79.56 285 ARG A CA 1
ATOM 2181 C C . ARG A 1 285 ? -5.337 10.321 -17.056 1.00 79.56 285 ARG A C 1
ATOM 2183 O O . ARG A 1 285 ? -4.447 9.519 -17.309 1.00 79.56 285 ARG A O 1
ATOM 2190 N N . ALA A 1 286 ? -5.293 11.586 -17.472 1.00 83.25 286 ALA A N 1
ATOM 2191 C CA . ALA A 1 286 ? -4.248 12.093 -18.360 1.00 83.25 286 ALA A CA 1
ATOM 2192 C C . ALA A 1 286 ? -2.836 11.868 -17.790 1.00 83.25 286 ALA A C 1
ATOM 2194 O O . ALA A 1 286 ? -1.951 11.402 -18.503 1.00 83.25 286 ALA A O 1
ATOM 2195 N N . LEU A 1 287 ? -2.645 12.117 -16.488 1.00 83.56 287 LEU A N 1
ATOM 2196 C CA . LEU A 1 287 ? -1.364 11.886 -15.813 1.00 83.56 287 LEU A CA 1
ATOM 2197 C C . LEU A 1 287 ? -1.007 10.392 -15.737 1.00 83.56 287 LEU A C 1
ATOM 2199 O O . LEU A 1 287 ? 0.156 10.030 -15.908 1.00 83.56 287 LEU A O 1
ATOM 2203 N N . GLU A 1 288 ? -1.997 9.525 -15.486 1.00 86.19 288 GLU A N 1
ATOM 2204 C CA . GLU A 1 288 ? -1.825 8.065 -15.493 1.00 86.19 288 GLU A CA 1
ATOM 2205 C C . GLU A 1 288 ? -1.435 7.570 -16.895 1.00 86.19 288 GLU A C 1
ATOM 2207 O O . GLU A 1 288 ? -0.482 6.811 -17.054 1.00 86.19 288 GLU A O 1
ATOM 2212 N N . GLU A 1 289 ? -2.136 8.017 -17.932 1.00 85.69 289 GLU A N 1
ATOM 2213 C CA . GLU A 1 289 ? -1.846 7.622 -19.307 1.00 85.69 289 GLU A CA 1
ATOM 2214 C C . GLU A 1 289 ? -0.478 8.126 -19.764 1.00 85.69 289 GLU A C 1
ATOM 2216 O O . GLU A 1 289 ? 0.273 7.370 -20.382 1.00 85.69 289 GLU A O 1
ATOM 2221 N N . GLU A 1 290 ? -0.119 9.364 -19.423 1.00 89.50 290 GLU A N 1
ATOM 2222 C CA . GLU A 1 290 ? 1.200 9.917 -19.710 1.00 89.50 290 GLU A CA 1
ATOM 2223 C C . GLU A 1 290 ? 2.295 9.032 -19.106 1.00 89.50 290 GLU A C 1
ATOM 2225 O O . GLU A 1 290 ? 3.169 8.558 -19.836 1.00 89.50 290 GLU A O 1
ATOM 2230 N N . ILE A 1 291 ? 2.233 8.739 -17.798 1.00 90.00 291 ILE A N 1
ATOM 2231 C CA . ILE A 1 291 ? 3.290 7.970 -17.135 1.00 90.00 291 ILE A CA 1
ATOM 2232 C C . ILE A 1 291 ? 3.424 6.551 -17.681 1.00 90.00 291 ILE A C 1
ATOM 2234 O O . ILE A 1 291 ? 4.548 6.100 -17.901 1.00 90.00 291 ILE A O 1
ATOM 2238 N N . LEU A 1 292 ? 2.313 5.860 -17.948 1.00 89.81 292 LEU A N 1
ATOM 2239 C CA . LEU A 1 292 ? 2.336 4.496 -18.484 1.00 89.81 292 LEU A CA 1
ATOM 2240 C C . LEU A 1 292 ? 2.939 4.427 -19.895 1.00 89.81 292 LEU A C 1
ATOM 2242 O O . LEU A 1 292 ? 3.478 3.388 -20.283 1.00 89.81 292 LEU A O 1
ATOM 2246 N N . ASN A 1 293 ? 2.857 5.520 -20.662 1.00 88.75 293 ASN A N 1
ATOM 2247 C CA . ASN A 1 293 ? 3.384 5.605 -22.022 1.00 88.75 293 ASN A CA 1
ATOM 2248 C C . ASN A 1 293 ? 4.838 6.097 -22.102 1.00 88.75 293 ASN A C 1
ATOM 2250 O O . ASN A 1 293 ? 5.438 5.975 -23.171 1.00 88.75 293 ASN A O 1
ATOM 2254 N N . ARG A 1 294 ? 5.435 6.606 -21.014 1.00 90.31 294 ARG A N 1
ATOM 2255 C CA . ARG A 1 294 ? 6.851 7.024 -21.003 1.00 90.31 294 ARG A CA 1
ATOM 2256 C C . ARG A 1 294 ? 7.761 5.837 -21.314 1.00 90.31 294 ARG A C 1
ATOM 2258 O O . ARG A 1 294 ? 7.605 4.775 -20.716 1.00 90.31 294 ARG A O 1
ATOM 2265 N N . ASP A 1 295 ? 8.763 6.022 -22.176 1.00 85.44 295 ASP A N 1
ATOM 2266 C CA . ASP A 1 295 ? 9.629 4.931 -22.663 1.00 85.44 295 ASP A CA 1
ATOM 2267 C C . ASP A 1 295 ? 10.270 4.094 -21.539 1.00 85.44 295 ASP A C 1
ATOM 2269 O O . ASP A 1 295 ? 10.315 2.866 -21.619 1.00 85.44 295 ASP A O 1
ATOM 2273 N N . GLY A 1 296 ? 10.694 4.738 -20.444 1.00 86.94 296 GLY A N 1
ATOM 2274 C CA . GLY A 1 296 ? 11.269 4.060 -19.273 1.00 86.94 296 GLY A CA 1
ATOM 2275 C C . GLY A 1 296 ? 10.272 3.236 -18.442 1.00 86.94 296 GLY A C 1
ATOM 2276 O O . GLY A 1 296 ? 10.685 2.339 -17.709 1.00 86.94 296 GLY A O 1
ATOM 2277 N N . VAL A 1 297 ? 8.969 3.500 -18.572 1.00 91.75 297 VAL A N 1
ATOM 2278 C CA . VAL A 1 297 ? 7.881 2.837 -17.824 1.00 91.75 297 VAL A CA 1
ATOM 2279 C C . VAL A 1 297 ? 7.183 1.791 -18.685 1.00 91.75 297 VAL A C 1
ATOM 2281 O O . VAL A 1 297 ? 6.872 0.692 -18.226 1.00 91.75 297 VAL A O 1
ATOM 2284 N N . LYS A 1 298 ? 6.995 2.107 -19.967 1.00 90.94 298 LYS A N 1
ATOM 2285 C CA . LYS A 1 298 ? 6.280 1.307 -20.959 1.00 90.94 298 LYS A CA 1
ATOM 2286 C C . LYS A 1 298 ? 6.743 -0.147 -21.009 1.00 90.94 298 LYS A C 1
ATOM 2288 O O . LYS A 1 298 ? 5.915 -1.051 -21.086 1.00 90.94 298 LYS A O 1
ATOM 2293 N N . LYS A 1 299 ? 8.050 -0.402 -20.899 1.00 92.19 299 LYS A N 1
ATOM 2294 C CA . LYS A 1 299 ? 8.597 -1.771 -20.846 1.00 92.19 299 LYS A CA 1
ATOM 2295 C C . LYS A 1 299 ? 8.071 -2.590 -19.657 1.00 92.19 299 LYS A C 1
ATOM 2297 O O . LYS A 1 299 ? 7.838 -3.793 -19.792 1.00 92.19 299 LYS A O 1
ATOM 2302 N N . TRP A 1 300 ? 7.827 -1.953 -18.512 1.00 93.44 300 TRP A N 1
ATOM 2303 C CA . TRP A 1 300 ? 7.280 -2.591 -17.311 1.00 93.44 300 TRP A CA 1
ATOM 2304 C C . TRP A 1 300 ? 5.774 -2.833 -17.428 1.00 93.44 300 TRP A C 1
ATOM 2306 O O . TRP A 1 300 ? 5.274 -3.841 -16.931 1.00 93.44 300 TRP A O 1
ATOM 2316 N N . VAL A 1 301 ? 5.065 -1.964 -18.153 1.00 92.25 301 VAL A N 1
ATOM 2317 C CA . VAL A 1 301 ? 3.648 -2.155 -18.499 1.00 92.25 301 VAL A CA 1
ATOM 2318 C C . VAL A 1 301 ? 3.483 -3.336 -19.457 1.00 92.25 301 VAL A C 1
ATOM 2320 O O . VAL A 1 301 ? 2.715 -4.253 -19.182 1.00 92.25 301 VAL A O 1
ATOM 2323 N N . VAL A 1 302 ? 4.258 -3.372 -20.550 1.00 89.44 302 VAL A N 1
ATOM 2324 C CA . VAL A 1 302 ? 4.221 -4.464 -21.547 1.00 89.44 302 VAL A CA 1
ATOM 2325 C C . VAL A 1 302 ? 4.545 -5.818 -20.916 1.00 89.44 302 VAL A C 1
ATOM 2327 O O . VAL A 1 302 ? 3.923 -6.822 -21.255 1.00 89.44 302 VAL A O 1
ATOM 2330 N N . SER A 1 303 ? 5.510 -5.854 -19.996 1.00 88.94 303 SER A N 1
ATOM 2331 C CA . SER A 1 303 ? 5.899 -7.083 -19.293 1.00 88.94 303 SER A CA 1
ATOM 2332 C C . SER A 1 303 ? 4.956 -7.467 -18.146 1.00 88.94 303 SER A C 1
ATOM 2334 O O . SER A 1 303 ? 5.133 -8.528 -17.554 1.00 88.94 303 SER A O 1
ATOM 2336 N N . GLY A 1 304 ? 3.948 -6.643 -17.836 1.00 90.69 304 GLY A N 1
ATOM 2337 C CA . GLY A 1 304 ? 2.959 -6.919 -16.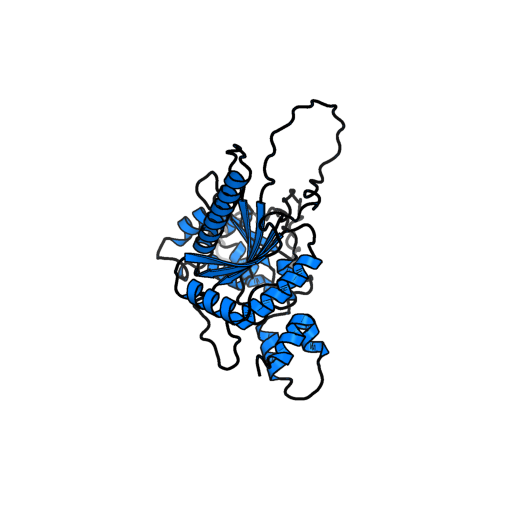794 1.00 90.69 304 GLY A CA 1
ATOM 2338 C C . GLY A 1 304 ? 3.451 -6.695 -15.362 1.00 90.69 304 GLY A C 1
ATOM 2339 O O . GLY A 1 304 ? 2.784 -7.140 -14.426 1.00 90.69 304 GLY A O 1
ATOM 2340 N N . HIS A 1 305 ? 4.585 -6.019 -15.175 1.00 93.06 305 HIS A N 1
ATOM 2341 C CA . HIS A 1 305 ? 5.106 -5.632 -13.860 1.00 93.06 305 HIS A CA 1
ATOM 2342 C C . HIS A 1 305 ? 4.457 -4.354 -13.320 1.00 93.06 305 HIS A C 1
ATOM 2344 O O . HIS A 1 305 ? 4.429 -4.157 -12.109 1.00 93.06 305 HIS A O 1
ATOM 2350 N N . VAL A 1 306 ? 3.924 -3.505 -14.202 1.00 94.06 306 VAL A N 1
ATOM 2351 C CA . VAL A 1 306 ? 3.093 -2.346 -13.852 1.00 94.06 306 VAL A CA 1
ATOM 2352 C C . VAL A 1 306 ? 1.703 -2.563 -14.437 1.00 94.06 306 VAL A C 1
ATOM 2354 O O . VAL A 1 306 ? 1.564 -2.778 -15.641 1.00 94.06 306 VAL A O 1
ATOM 2357 N N . ARG A 1 307 ? 0.675 -2.526 -13.589 1.00 92.31 307 ARG A N 1
ATOM 2358 C CA . ARG A 1 307 ? -0.728 -2.749 -13.969 1.00 92.31 307 ARG A CA 1
ATOM 2359 C C . ARG A 1 307 ? -1.631 -1.682 -13.370 1.00 92.31 307 ARG A C 1
ATOM 2361 O O . ARG A 1 307 ? -1.251 -1.008 -12.416 1.00 92.31 307 ARG A O 1
ATOM 2368 N N . ILE A 1 308 ? -2.841 -1.582 -13.912 1.00 90.31 308 ILE A N 1
ATOM 2369 C CA . ILE A 1 308 ? -3.888 -0.686 -13.422 1.00 90.31 308 ILE A CA 1
ATOM 2370 C C . ILE A 1 308 ? -4.992 -1.492 -12.744 1.00 90.31 308 ILE A C 1
ATOM 2372 O O . ILE A 1 308 ? -5.375 -2.567 -13.214 1.00 90.31 308 ILE A O 1
ATOM 2376 N N . LEU A 1 309 ? -5.479 -0.957 -11.629 1.00 89.19 309 LEU A N 1
ATOM 2377 C CA . LEU A 1 309 ? -6.628 -1.445 -10.885 1.00 89.19 309 LEU A CA 1
ATOM 2378 C C . LEU A 1 309 ? -7.781 -0.446 -11.005 1.00 89.19 309 LEU A C 1
ATOM 2380 O O . LEU A 1 309 ? -7.601 0.744 -10.748 1.00 89.19 309 LEU A O 1
ATOM 2384 N N . GLY A 1 310 ? -8.966 -0.966 -11.319 1.00 82.81 310 GLY A N 1
ATOM 2385 C CA . GLY A 1 310 ? -10.200 -0.195 -11.451 1.00 82.81 310 GLY A CA 1
ATOM 2386 C C . GLY A 1 310 ? -10.481 0.290 -12.872 1.00 82.81 310 GLY A C 1
ATOM 2387 O O . GLY A 1 310 ? -9.575 0.510 -13.679 1.00 82.81 310 GLY A O 1
ATOM 2388 N N . ALA A 1 311 ? -11.766 0.458 -13.170 1.00 74.50 311 ALA A N 1
ATOM 2389 C CA . ALA A 1 311 ? -12.265 1.089 -14.388 1.00 74.50 311 ALA A CA 1
ATOM 2390 C C . ALA A 1 311 ? -12.470 2.608 -14.216 1.00 74.50 311 ALA A C 1
ATOM 2392 O O . ALA A 1 311 ? -12.668 3.317 -15.210 1.00 74.50 311 ALA A O 1
ATOM 2393 N N . GLY A 1 312 ? -12.367 3.110 -12.979 1.00 68.94 312 GLY A N 1
ATOM 2394 C CA . GLY A 1 312 ? -12.668 4.497 -12.618 1.00 68.94 312 GLY A CA 1
ATOM 2395 C C . GLY A 1 312 ? -14.166 4.725 -12.409 1.00 68.94 312 GLY A C 1
ATOM 2396 O O . GLY A 1 312 ? -14.682 5.777 -12.773 1.00 68.94 312 GLY A O 1
ATOM 2397 N N . SER A 1 313 ? -14.866 3.703 -11.917 1.00 69.94 313 SER A N 1
ATOM 2398 C CA . SER A 1 313 ? -16.283 3.738 -11.540 1.00 69.94 313 SER A CA 1
ATOM 2399 C C . SER A 1 313 ? -16.577 2.794 -10.367 1.00 69.94 313 SER A C 1
ATOM 2401 O O . SER A 1 313 ? -17.697 2.307 -10.220 1.00 69.94 313 SER A O 1
ATOM 2403 N N . ASP A 1 314 ? -15.555 2.460 -9.588 1.00 77.12 314 ASP A N 1
ATOM 2404 C CA . ASP A 1 314 ? -15.585 1.409 -8.579 1.00 77.12 314 ASP A CA 1
ATOM 2405 C C . ASP A 1 314 ? -15.875 1.956 -7.162 1.00 77.12 314 ASP A C 1
ATOM 2407 O O . ASP A 1 314 ? -16.000 1.197 -6.201 1.00 77.12 314 ASP A O 1
ATOM 2411 N N . GLY A 1 315 ? -16.038 3.277 -7.023 1.00 72.50 315 GLY A N 1
ATOM 2412 C CA . GLY A 1 315 ? -16.538 3.958 -5.826 1.00 72.50 315 GLY A CA 1
ATOM 2413 C C . GLY A 1 315 ? -15.458 4.473 -4.871 1.00 72.50 315 GLY A C 1
ATOM 2414 O O . GLY A 1 315 ? -15.786 5.093 -3.858 1.00 72.50 315 GLY A O 1
ATOM 2415 N N . TRP A 1 316 ? -14.174 4.255 -5.169 1.00 76.31 316 TRP A N 1
ATOM 2416 C CA . TRP A 1 316 ? -13.046 4.742 -4.360 1.00 76.31 316 TRP A CA 1
ATOM 2417 C C . TRP A 1 316 ? -12.355 5.981 -4.934 1.00 76.31 316 TRP A C 1
ATOM 2419 O O . TRP A 1 316 ? -11.492 6.562 -4.274 1.00 76.31 316 TRP A O 1
ATOM 2429 N N . GLU A 1 317 ? -12.716 6.389 -6.147 1.00 79.56 317 GLU A N 1
ATOM 2430 C CA . GLU A 1 317 ? -12.024 7.411 -6.934 1.00 79.56 317 GLU A CA 1
ATOM 2431 C C . GLU A 1 317 ? -12.005 8.781 -6.242 1.00 79.56 317 GLU A C 1
ATOM 2433 O O . GLU A 1 317 ? -11.034 9.532 -6.378 1.00 79.56 317 GLU A O 1
ATOM 2438 N N . ASP A 1 318 ? -13.043 9.069 -5.451 1.00 78.75 318 ASP A N 1
ATOM 2439 C CA . ASP A 1 318 ? -13.291 10.379 -4.850 1.00 78.75 318 ASP A CA 1
ATOM 2440 C C . ASP A 1 318 ? -13.015 10.473 -3.347 1.00 78.75 318 ASP A C 1
ATOM 2442 O O . ASP A 1 318 ? -13.131 11.561 -2.774 1.00 78.75 318 ASP A O 1
ATOM 2446 N N . VAL A 1 319 ? -12.611 9.389 -2.681 1.00 83.88 319 VAL A N 1
ATOM 2447 C CA . VAL A 1 319 ? -12.396 9.388 -1.225 1.00 83.88 319 VAL A CA 1
ATOM 2448 C C . VAL A 1 319 ? -10.904 9.489 -0.906 1.00 83.88 319 VAL A C 1
ATOM 2450 O O . VAL A 1 319 ? -10.124 8.588 -1.200 1.00 83.88 319 VAL A O 1
ATOM 2453 N N . SER A 1 320 ? -10.487 10.571 -0.239 1.00 87.44 320 SER A N 1
ATOM 2454 C CA . SER A 1 320 ? -9.091 10.770 0.179 1.00 87.44 320 SER A CA 1
ATOM 2455 C C . SER A 1 320 ? -8.973 11.125 1.658 1.00 87.44 320 SER A C 1
ATOM 2457 O O . SER A 1 320 ? -9.860 11.752 2.235 1.00 87.44 320 SER A O 1
ATOM 2459 N N . SER A 1 321 ? -7.835 10.792 2.272 1.00 89.56 321 SER A N 1
ATOM 2460 C CA . SER A 1 321 ? -7.545 11.180 3.658 1.00 89.56 321 SER A CA 1
ATOM 2461 C C . SER A 1 321 ? -7.560 12.701 3.870 1.00 89.56 321 SER A C 1
ATOM 2463 O O . SER A 1 321 ? -7.850 13.170 4.964 1.00 89.56 321 SER A O 1
ATOM 2465 N N . THR A 1 322 ? -7.255 13.496 2.837 1.00 87.88 322 THR A N 1
ATOM 2466 C CA . THR A 1 322 ? -7.351 14.963 2.915 1.00 87.88 322 THR A CA 1
ATOM 2467 C C . THR A 1 322 ? -8.803 15.415 3.038 1.00 87.88 322 THR A C 1
ATOM 2469 O O . THR A 1 322 ? -9.095 16.155 3.971 1.00 87.88 322 THR A O 1
ATOM 2472 N N . LYS A 1 323 ? -9.709 14.882 2.205 1.00 89.06 323 LYS A N 1
ATOM 2473 C CA . LYS A 1 323 ? -11.153 15.170 2.282 1.00 89.06 323 LYS A CA 1
ATOM 2474 C C . LYS A 1 323 ? -11.736 14.813 3.655 1.00 89.06 323 LYS A C 1
ATOM 2476 O O . LYS A 1 323 ? -12.517 15.578 4.204 1.00 89.06 323 LYS A O 1
ATOM 2481 N N . VAL A 1 324 ? -11.300 13.699 4.251 1.00 90.31 324 VAL A N 1
ATOM 2482 C CA . VAL A 1 324 ? -11.719 13.317 5.613 1.00 90.31 324 VAL A CA 1
ATOM 2483 C C . VAL A 1 324 ? -11.285 14.353 6.648 1.00 90.31 324 VAL A C 1
ATOM 2485 O O . VAL A 1 324 ? -12.091 14.774 7.470 1.00 90.31 324 VAL A O 1
ATOM 2488 N N . ARG A 1 325 ? -10.020 14.785 6.612 1.00 90.00 325 ARG A N 1
ATOM 2489 C CA . ARG A 1 325 ? -9.506 15.787 7.559 1.00 90.00 325 ARG A CA 1
ATOM 2490 C C . ARG A 1 325 ? -10.184 17.145 7.390 1.00 90.00 325 ARG A C 1
ATOM 2492 O O . ARG A 1 325 ? -10.386 17.836 8.377 1.00 90.00 325 ARG A O 1
ATOM 2499 N N . GLU A 1 326 ? -10.513 17.530 6.161 1.00 87.94 326 GLU A N 1
ATOM 2500 C CA . GLU A 1 326 ? -11.268 18.755 5.876 1.00 87.94 326 GLU A CA 1
ATOM 2501 C C . GLU A 1 326 ? -12.690 18.669 6.433 1.00 87.94 326 GLU A C 1
ATOM 2503 O O . GLU A 1 326 ? -13.108 19.575 7.147 1.00 87.94 326 GLU A O 1
ATOM 2508 N N . ALA A 1 327 ? -13.386 17.552 6.206 1.00 86.38 327 ALA A N 1
ATOM 2509 C CA . ALA A 1 327 ? -14.733 17.342 6.727 1.00 86.38 327 ALA A CA 1
ATOM 2510 C C . ALA A 1 327 ? -14.788 17.407 8.261 1.00 86.38 327 ALA A C 1
ATOM 2512 O O . ALA A 1 327 ? -15.629 18.111 8.809 1.00 86.38 327 ALA A O 1
ATOM 2513 N N . VAL A 1 328 ? -13.842 16.767 8.961 1.00 87.31 328 VAL A N 1
ATOM 2514 C CA . VAL A 1 328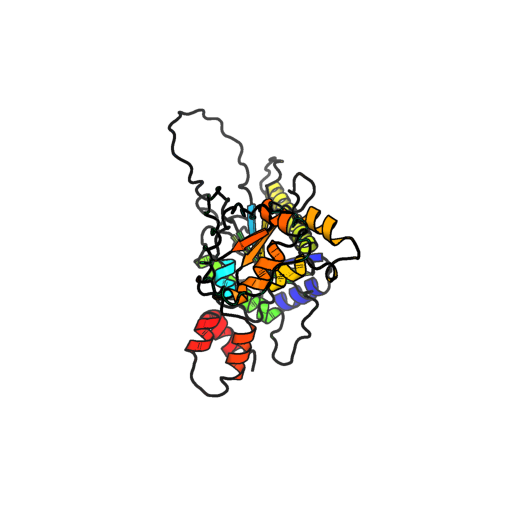 ? -13.793 16.805 10.436 1.00 87.31 328 VAL A CA 1
ATOM 2515 C C . VAL A 1 328 ? -13.567 18.227 10.973 1.00 87.31 328 VAL A C 1
ATOM 2517 O O . VAL A 1 328 ? -14.108 18.575 12.019 1.00 87.31 328 VAL A O 1
ATOM 2520 N N . LYS A 1 329 ? -12.808 19.069 10.258 1.00 83.69 329 LYS A N 1
ATOM 2521 C CA . LYS A 1 329 ? -12.594 20.480 10.633 1.00 83.69 329 LYS A CA 1
ATOM 2522 C C . LYS A 1 329 ? -13.813 21.356 10.373 1.00 83.69 329 LYS A C 1
ATOM 2524 O O . LYS A 1 329 ? -14.037 22.321 11.100 1.00 83.69 329 LYS A O 1
ATOM 2529 N N . SER A 1 330 ? -14.567 21.055 9.319 1.00 74.06 330 SER A N 1
ATOM 2530 C CA . SER A 1 330 ? -15.787 21.782 8.964 1.00 74.06 330 SER A CA 1
ATOM 2531 C C . SER A 1 330 ? -16.974 21.428 9.869 1.00 74.06 330 SER A C 1
ATOM 2533 O O . SER A 1 330 ? -17.814 22.293 10.098 1.00 74.06 330 SER A O 1
ATOM 2535 N N . ASP A 1 331 ? -16.993 20.231 10.462 1.00 65.81 331 ASP A N 1
ATOM 2536 C CA . ASP A 1 331 ? -18.032 19.722 11.381 1.00 65.81 331 ASP A CA 1
ATOM 2537 C C . ASP A 1 331 ? -18.020 20.354 12.795 1.00 65.81 331 ASP A C 1
ATOM 2539 O O . ASP A 1 331 ? -18.545 19.799 13.761 1.00 65.81 331 ASP A O 1
ATOM 2543 N N . GLY A 1 332 ? -17.489 21.574 12.945 1.00 53.41 332 GLY A N 1
ATOM 2544 C CA . GLY A 1 332 ? -17.648 22.393 14.158 1.00 53.41 332 GLY A CA 1
ATOM 2545 C C . GLY A 1 332 ? -19.103 22.797 14.472 1.00 53.41 332 GLY A C 1
ATOM 2546 O O . GLY A 1 332 ? -19.339 23.514 15.444 1.00 53.41 332 GLY A O 1
ATOM 2547 N N . GLN A 1 333 ? -20.073 22.351 13.669 1.00 45.06 333 GLN A N 1
ATOM 2548 C CA . GLN A 1 333 ? -21.509 22.465 13.902 1.00 45.06 333 GLN A CA 1
ATOM 2549 C C . GLN A 1 333 ? -22.127 21.064 13.870 1.00 45.06 333 GLN A C 1
ATOM 2551 O O . GLN A 1 333 ? -21.959 20.326 12.906 1.00 45.06 333 GLN A O 1
ATOM 2556 N N . GLU A 1 334 ? -22.813 20.702 14.953 1.00 45.41 334 GLU A N 1
ATOM 2557 C CA . GLU A 1 334 ? -23.514 19.432 15.160 1.00 45.41 334 GLU A CA 1
ATOM 2558 C C . GLU A 1 334 ? -24.229 18.917 13.891 1.00 45.41 334 GLU A C 1
ATOM 2560 O O . GLU A 1 334 ? -25.127 19.588 13.381 1.00 45.41 334 GLU A O 1
ATOM 2565 N N . GLY A 1 335 ? -23.924 17.687 13.446 1.00 45.72 335 GLY A N 1
ATOM 2566 C CA . GLY A 1 335 ? -24.984 16.841 12.880 1.00 45.72 335 GLY A CA 1
ATOM 2567 C C . GLY A 1 335 ? -24.790 16.057 11.578 1.00 45.72 335 GLY A C 1
ATOM 2568 O O . GLY A 1 335 ? -25.808 15.553 11.112 1.00 45.72 335 GLY A O 1
ATOM 2569 N N . ASP A 1 336 ? -23.596 15.855 11.002 1.00 56.81 336 ASP A N 1
ATOM 2570 C CA . ASP A 1 336 ? -23.443 14.868 9.903 1.00 56.81 336 ASP A CA 1
ATOM 2571 C C . ASP A 1 336 ? -22.553 13.669 10.263 1.00 56.81 336 ASP A C 1
ATOM 2573 O O . ASP A 1 336 ? -21.560 13.345 9.609 1.00 56.81 336 ASP A O 1
ATOM 2577 N N . ASP A 1 337 ? -22.977 12.920 11.288 1.00 58.06 337 ASP A N 1
ATOM 2578 C CA . ASP A 1 337 ? -22.407 11.608 11.625 1.00 58.06 337 ASP A CA 1
ATOM 2579 C C . ASP A 1 337 ? -22.341 10.656 10.412 1.00 58.06 337 ASP A C 1
ATOM 2581 O O . ASP A 1 337 ? -21.482 9.768 10.369 1.00 58.06 337 ASP A O 1
ATOM 2585 N N . GLY A 1 338 ? -23.228 10.845 9.428 1.00 67.31 338 GLY A N 1
ATOM 2586 C CA . GLY A 1 338 ? -23.289 10.061 8.202 1.00 67.31 338 GLY A CA 1
ATOM 2587 C C . GLY A 1 338 ? -22.154 10.365 7.224 1.00 67.31 338 GLY A C 1
ATOM 2588 O O . GLY A 1 338 ? -21.663 9.437 6.580 1.00 67.31 338 GLY A O 1
ATOM 2589 N N . GLY A 1 339 ? -21.711 11.618 7.119 1.00 82.31 339 GLY A N 1
ATOM 2590 C CA . GLY A 1 339 ? -20.661 12.055 6.196 1.00 82.31 339 GLY A CA 1
ATOM 2591 C C . GLY A 1 339 ? -19.308 11.400 6.479 1.00 82.31 339 GLY A C 1
ATOM 2592 O O . GLY A 1 339 ? -18.725 10.765 5.596 1.00 82.31 339 GLY A O 1
ATOM 2593 N N . LEU A 1 340 ? -18.830 11.472 7.727 1.00 87.38 340 LEU A N 1
ATOM 2594 C CA . LEU A 1 340 ? -17.554 10.865 8.129 1.00 87.38 340 LEU A CA 1
ATOM 2595 C C . LEU A 1 340 ? -17.566 9.339 7.957 1.00 87.38 340 LEU A C 1
ATOM 2597 O O . LEU A 1 340 ? -16.651 8.776 7.352 1.00 87.38 340 LEU A O 1
ATOM 2601 N N . ILE A 1 341 ? -18.617 8.666 8.438 1.00 89.31 341 ILE A N 1
ATOM 2602 C CA . ILE A 1 341 ? -18.737 7.201 8.363 1.00 89.31 341 ILE A CA 1
ATOM 2603 C C . ILE A 1 341 ? -18.757 6.723 6.904 1.00 89.31 341 ILE A C 1
ATOM 2605 O O . ILE A 1 341 ? -18.139 5.707 6.591 1.00 89.31 341 ILE A O 1
ATOM 2609 N N . LYS A 1 342 ? -19.377 7.475 5.985 1.00 89.62 342 LYS A N 1
ATOM 2610 C CA . LYS A 1 342 ? -19.351 7.174 4.541 1.00 89.62 342 LYS A CA 1
ATOM 2611 C C . LYS A 1 342 ? -17.965 7.294 3.907 1.00 89.62 342 LYS A C 1
ATOM 2613 O O . LYS A 1 342 ? -17.774 6.784 2.812 1.00 89.62 342 LYS A O 1
ATOM 2618 N N . MET A 1 343 ? -17.003 7.956 4.551 1.00 91.75 343 MET A N 1
ATOM 2619 C CA . MET A 1 343 ? -15.643 8.094 4.021 1.00 91.75 343 MET A CA 1
ATOM 2620 C C . MET A 1 343 ? -14.639 7.126 4.646 1.00 91.75 343 MET A C 1
ATOM 2622 O O . MET A 1 343 ? -13.680 6.742 3.974 1.00 91.75 343 MET A O 1
ATOM 2626 N N . VAL A 1 344 ? -14.816 6.744 5.915 1.00 94.19 344 VAL A N 1
ATOM 2627 C CA . VAL A 1 344 ? -13.833 5.914 6.643 1.00 94.19 344 VAL A CA 1
ATOM 2628 C C . VAL A 1 344 ? -14.379 4.600 7.196 1.00 94.19 344 VAL A C 1
ATOM 2630 O O . VAL A 1 344 ? -13.596 3.781 7.663 1.00 94.19 344 VAL A O 1
ATOM 2633 N N . GLY A 1 345 ? -15.689 4.371 7.125 1.00 94.06 345 GLY A N 1
ATOM 2634 C CA . GLY A 1 345 ? -16.343 3.252 7.797 1.00 94.06 345 GLY A CA 1
ATOM 2635 C C . GLY A 1 345 ? -16.628 3.542 9.273 1.00 94.06 345 GLY A C 1
ATOM 2636 O O . GLY A 1 345 ? -16.122 4.501 9.861 1.00 94.06 345 GLY A O 1
ATOM 2637 N N . LYS A 1 346 ? -17.482 2.713 9.879 1.00 94.25 346 LYS A N 1
ATOM 2638 C CA . LYS A 1 346 ? -17.999 2.952 11.232 1.00 94.25 346 LYS A CA 1
ATOM 2639 C C . LYS A 1 346 ? -16.892 2.931 12.289 1.00 94.25 346 LYS A C 1
ATOM 2641 O O . LYS A 1 346 ? -16.763 3.893 13.035 1.00 94.25 346 LYS A O 1
ATOM 2646 N N . ASP A 1 347 ? -16.072 1.885 12.325 1.00 96.06 347 ASP A N 1
ATOM 2647 C CA . ASP A 1 347 ? -15.116 1.684 13.424 1.00 96.06 347 ASP A CA 1
ATOM 2648 C C . ASP A 1 347 ? -14.008 2.742 13.447 1.00 96.06 347 ASP A C 1
ATOM 2650 O O . ASP A 1 347 ? -13.660 3.266 14.507 1.00 96.06 347 ASP A O 1
ATOM 2654 N N . ILE A 1 348 ? -13.487 3.116 12.274 1.00 96.56 348 ILE A N 1
ATOM 2655 C CA . ILE A 1 348 ? -12.496 4.194 12.151 1.00 96.56 348 ILE A CA 1
ATOM 2656 C C . ILE A 1 348 ? -13.149 5.553 12.443 1.00 96.56 348 ILE A C 1
ATOM 2658 O O . ILE A 1 348 ? -12.538 6.389 13.107 1.00 96.56 348 ILE A O 1
ATOM 2662 N N . GLY A 1 349 ? -14.392 5.776 12.002 1.00 94.75 349 GLY A N 1
ATOM 2663 C CA . GLY A 1 349 ? -15.141 6.997 12.308 1.00 94.75 349 GLY A CA 1
ATOM 2664 C C . GLY A 1 349 ? -15.373 7.174 13.811 1.00 94.75 349 GLY A C 1
ATOM 2665 O O . GLY A 1 349 ? -15.111 8.247 14.355 1.00 94.75 349 GLY A O 1
ATOM 2666 N N . ASP A 1 350 ? -15.784 6.108 14.495 1.00 94.44 350 ASP A N 1
ATOM 2667 C CA . ASP A 1 350 ? -15.975 6.083 15.947 1.00 94.44 350 ASP A CA 1
ATOM 2668 C C . ASP A 1 350 ? -14.648 6.306 16.690 1.00 94.44 350 ASP A C 1
ATOM 2670 O O . ASP A 1 350 ? -14.609 7.043 17.677 1.00 94.44 350 ASP A O 1
ATOM 2674 N N . TYR A 1 351 ? -13.546 5.725 16.199 1.00 95.56 351 TYR A N 1
ATOM 2675 C CA . TYR A 1 351 ? -12.202 5.964 16.732 1.00 95.56 351 TYR A CA 1
ATOM 2676 C C . TYR A 1 351 ? -11.799 7.443 16.605 1.00 95.56 351 TYR A C 1
ATOM 2678 O O . TYR A 1 351 ? -11.414 8.056 17.598 1.00 95.56 351 TYR A O 1
ATOM 2686 N N . ILE A 1 352 ? -11.952 8.047 15.419 1.00 93.69 352 ILE A N 1
ATOM 2687 C CA . ILE A 1 352 ? -11.641 9.468 15.177 1.00 93.69 352 ILE A CA 1
ATOM 2688 C C . ILE A 1 352 ? -12.415 10.376 16.138 1.00 93.69 352 ILE A C 1
ATOM 2690 O O . ILE A 1 352 ? -11.833 11.296 16.716 1.00 93.69 352 ILE A O 1
ATOM 2694 N N . LYS A 1 353 ? -13.711 10.104 16.340 1.00 91.00 353 LYS A N 1
ATOM 2695 C CA . LYS A 1 353 ? -14.564 10.876 17.254 1.00 91.00 353 LYS A CA 1
ATOM 2696 C C . LYS A 1 353 ? -14.133 10.721 18.706 1.00 91.00 353 LYS A C 1
ATOM 2698 O O . LYS A 1 353 ? -13.997 11.728 19.401 1.00 91.00 353 LYS A O 1
ATOM 2703 N N . ARG A 1 354 ? -13.913 9.480 19.153 1.00 93.06 354 ARG A N 1
ATOM 2704 C CA . ARG A 1 354 ? -13.530 9.167 20.535 1.00 93.06 354 ARG A CA 1
ATOM 2705 C C . ARG A 1 354 ? -12.201 9.812 20.916 1.00 93.06 354 ARG A C 1
ATOM 2707 O O . ARG A 1 354 ? -12.109 10.400 21.986 1.00 93.06 354 ARG A O 1
ATOM 2714 N N . GLU A 1 355 ? -11.206 9.730 20.037 1.00 92.69 355 GLU A N 1
ATOM 2715 C CA . GLU A 1 355 ? -9.868 10.282 20.281 1.00 92.69 355 GLU A CA 1
ATOM 2716 C C . GLU A 1 355 ? -9.766 11.783 19.937 1.00 92.69 355 GLU A C 1
ATOM 2718 O O . GLU A 1 355 ? -8.716 12.394 20.126 1.00 92.69 355 GLU A O 1
ATOM 2723 N N . GLY A 1 356 ? -10.842 12.399 19.427 1.00 90.50 356 GLY A N 1
ATOM 2724 C CA . GLY A 1 356 ? -10.892 13.828 19.108 1.00 90.50 356 GLY A CA 1
ATOM 2725 C C . GLY A 1 356 ? -9.920 14.262 18.006 1.00 90.50 356 GLY A C 1
ATOM 2726 O O . GLY A 1 356 ? -9.387 15.367 18.066 1.00 90.50 356 GLY A O 1
ATOM 2727 N N . LEU A 1 357 ? -9.667 13.399 17.019 1.00 90.38 357 LEU A N 1
ATOM 2728 C CA . LEU A 1 357 ? -8.629 13.614 16.003 1.00 90.38 357 LEU A CA 1
ATOM 2729 C C . LEU A 1 357 ? -9.050 14.642 14.954 1.00 90.38 357 LEU A C 1
ATOM 2731 O O . LEU A 1 357 ? -10.232 14.779 14.654 1.00 90.38 357 LEU A O 1
ATOM 2735 N N . TYR A 1 358 ? -8.058 15.295 14.342 1.00 86.81 358 TYR A N 1
ATOM 2736 C CA . TYR A 1 358 ? -8.217 16.224 13.213 1.00 86.81 358 TYR A CA 1
ATOM 2737 C C . TYR A 1 358 ? -9.009 17.508 13.488 1.00 86.81 358 TYR A C 1
ATOM 2739 O O . TYR A 1 358 ? -9.330 18.214 12.531 1.00 86.81 358 TYR A O 1
ATOM 2747 N N . LYS A 1 359 ? -9.288 17.810 14.757 1.00 79.25 359 LYS A N 1
ATOM 2748 C CA . LYS A 1 359 ? -9.924 19.057 15.193 1.00 79.25 359 LYS A CA 1
ATOM 2749 C C . LYS A 1 359 ? -8.962 20.239 15.163 1.00 79.25 359 LYS A C 1
ATOM 2751 O O . LYS A 1 359 ? -7.750 20.023 15.397 1.00 79.25 359 LYS A O 1
#

InterPro domains:
  IPR014729 Rossmann-like alpha/beta/alpha sandwich fold [G3DSA:3.40.50.620] (65-359)

Secondary structure (DSSP, 8-state):
----HHHHHHHHHHHHHSTT-EEEEEE-TTTTSPPTTPPP-------------------PPPPEEEEEEE---SS--HHHHHHHH-----B----PPP-----PPP---S--------------PPP------PBPPPPPSEEEEEEETT-TT-PPPTTPPPHHHHHHHHHHHHHHHHHH-TTSEEEEEEE---SHHHHHHHHHHHHHHHHHHHHHHTT--------EEEEEEEEHHHHHHHT-GGGSSTT-HHHHHHHHHS-GGGTS--EEEEEEP--SSHHHHHHHHHHHHSHHHHHHHHTTSEEEE--S-SS-TT--HHHHHHHHHH--SS--HHHHHHHH-HHHHHHHHHTTTT-

Organism: NCBI:txid1651941

pLDDT: mean 77.31, std 21.97, range [27.59, 98.56]

Sequence (359 aa):
MPSGSSDLSSLVQHISSTARSFALVHSTPGWPYPPPGADPPSSSSSRSNARSDTTPSGSTCPPLHIAILDSSFNPPTLAHQSIASSSNPPLYKYNFPSATPTGVPRDITTNDVNNDNLYNEGTLRPTPTPTPTPTSTHPYTSRLLLFSARNVEKTLKEGDTTPVQRLEMMSLLSETLRDLHPDEGVAVGLINEATFVGKAGIIRDWLVHQHQRQNQRNQSRSETQSQIDLTFLIGTDTLVRVFDPRFYPPGEMESLLERLFTPSDRGGYGATLVSARRGTEPSDRALEEEILNRDGVKKWVVSGHVRILGAGSDGWEDVSSTKVREAVKSDGQEGDDGGLIKMVGKDIGDYIKREGLYK

Foldseek 3Di:
DDDDLVVLVVVLVVQLPDALDKDFPDWDPPPPAWDPPQDAQDPPDDDDDDDDDDDPDPPDDAFAEEEEEEDQPLPAWVLSLPLQLDKDDFQFQPPDPDPDPPDDDDDDDDDDDDDDDDPDPPPPDPDPDRDGDGDDDRTHQAYEYEYESPQPPDDADVQGDDPSLRLVSVVVSQVVSCVSCVRHMYTYMYHHDHAPLSVLVSVVVVVQVVVVVVCVVVVPPPPDDRNYEYEYEEALVVLVVLPDCVVDDPPCSLVSVCQACDGVVRNHSVYAYEHEQAAQDVVSCPSVVVSCPPPSNVVCSNVRRYHYDDPRPSLSRPADSVVLLVVLVVVPDDDPLVVNCNIHNDPSSVSCVVVVGSD